Protein AF-A0A7S0XUN7-F1 (afdb_monomer_lite)

Radius of gyration: 21.41 Å; chains: 1; bounding box: 51×37×66 Å

InterPro domains:
  IPR004344 Tubulin-tyrosine ligase/Tubulin polyglutamylase [PF03133] (13-121)
  IPR004344 Tubulin-tyrosine ligase/Tubulin polyglutamylase [PS51221] (1-127)

Foldseek 3Di:
DPQPDDPDHDVVVVLVVCVVVPHHSVVLVLLVLLVVLLVCLLCVVVVVVVQCVVCVVPPVLQPDPDDFDKDWDWDADPVSHIDTDDIHRDDDLDPPDPVSCVVSVQVVVLVCQLVPDDVVVVVVVVVVVVVVVVCVVPVDDPDPDDDPSVRSVVVSVVSNVVRNRPHDDSPPHDPPCVVSNVVSVVSNVVSNVVVVVVPD

pLDDT: mean 84.63, std 13.98, range [34.91, 98.0]

Secondary structure (DSSP, 8-state):
--SS--SS--HHHHHHHHHHTT--HHHHHHHHHHHHHHHHHHHHHHHHHHHHHHTTTS-GGG--S-----EEEEEE-TT--EEEEEEESS------SHHHHHHHHHHHHHHHHHHT--HHHHHHHHHHHHHHHHHHHH-PPP---S--HHHHHHHHHHHHHHH-TT----SSPPTT-HHHHHHHHHHHHHHHHHHHHTT-

Structure (mmCIF, N/CA/C/O backbone):
data_AF-A0A7S0XUN7-F1
#
_entry.id   AF-A0A7S0XUN7-F1
#
loop_
_atom_site.group_PDB
_atom_site.id
_atom_site.type_symbol
_atom_site.label_atom_id
_atom_site.label_alt_id
_atom_site.label_comp_id
_atom_site.label_asym_id
_atom_site.label_entity_id
_atom_site.label_seq_id
_atom_site.pdbx_PDB_ins_code
_atom_site.Cartn_x
_atom_site.Cartn_y
_atom_site.Cartn_z
_atom_site.occupancy
_atom_site.B_iso_or_equiv
_atom_site.auth_seq_id
_atom_site.auth_comp_id
_atom_site.auth_asym_id
_atom_site.auth_atom_id
_atom_site.pdbx_PDB_model_num
ATOM 1 N N . GLU A 1 1 ? 26.917 7.753 -16.215 1.00 34.91 1 GLU A N 1
ATOM 2 C CA . GLU A 1 1 ? 26.732 6.409 -16.819 1.00 34.91 1 GLU A CA 1
ATOM 3 C C . GLU A 1 1 ? 26.914 5.223 -15.845 1.00 34.91 1 GLU A C 1
ATOM 5 O O . GLU A 1 1 ? 27.451 4.194 -16.225 1.00 34.91 1 GLU A O 1
ATOM 10 N N . LYS A 1 2 ? 26.411 5.273 -14.597 1.00 41.97 2 LYS A N 1
ATOM 11 C CA . LYS A 1 2 ? 26.405 4.093 -13.691 1.00 41.97 2 LYS A CA 1
ATOM 12 C C . LYS A 1 2 ? 25.061 3.828 -12.991 1.00 41.97 2 LYS A C 1
ATOM 14 O O . LYS A 1 2 ? 25.006 3.026 -12.070 1.00 41.97 2 LYS A O 1
ATOM 19 N N . GLU A 1 3 ? 23.963 4.452 -13.423 1.00 47.91 3 GLU A N 1
ATOM 20 C CA . GLU A 1 3 ? 22.643 4.257 -12.786 1.00 47.91 3 GLU A CA 1
ATOM 21 C C . GLU A 1 3 ? 21.851 3.047 -13.322 1.00 47.91 3 GLU A C 1
ATOM 23 O O . GLU A 1 3 ? 20.825 2.682 -12.750 1.00 47.91 3 GLU A O 1
ATOM 28 N N . HIS A 1 4 ? 22.325 2.386 -14.385 1.00 50.59 4 HIS A N 1
ATOM 29 C CA . HIS A 1 4 ? 21.559 1.356 -15.104 1.00 50.59 4 HIS A CA 1
ATOM 30 C C . HIS A 1 4 ? 22.101 -0.079 -14.971 1.00 50.59 4 HIS A C 1
ATOM 32 O O . HIS A 1 4 ? 21.611 -0.961 -15.666 1.00 50.59 4 HIS A O 1
ATOM 38 N N . ALA A 1 5 ? 23.083 -0.347 -14.100 1.00 53.12 5 ALA A N 1
ATOM 39 C CA . ALA A 1 5 ? 23.794 -1.638 -14.057 1.00 53.12 5 ALA A CA 1
ATOM 40 C C . ALA A 1 5 ? 23.840 -2.310 -12.665 1.00 53.12 5 ALA A C 1
ATOM 42 O O . ALA A 1 5 ? 24.759 -3.068 -12.371 1.00 53.12 5 ALA A O 1
ATOM 43 N N . GLY A 1 6 ? 22.862 -2.037 -11.795 1.00 67.69 6 GLY A N 1
ATOM 44 C CA . GLY A 1 6 ? 22.693 -2.741 -10.516 1.00 67.69 6 GLY A CA 1
ATOM 45 C C . GLY A 1 6 ? 21.582 -3.794 -10.571 1.00 67.69 6 GLY A C 1
ATOM 46 O O . GLY A 1 6 ? 20.590 -3.593 -11.276 1.00 67.69 6 GLY A O 1
ATOM 47 N N . ILE A 1 7 ? 21.728 -4.878 -9.794 1.00 80.94 7 ILE A N 1
ATOM 48 C CA . ILE A 1 7 ? 20.653 -5.858 -9.506 1.00 80.94 7 ILE A CA 1
ATOM 49 C C . ILE A 1 7 ? 19.507 -5.181 -8.731 1.00 80.94 7 ILE A C 1
ATOM 51 O O . ILE A 1 7 ? 18.349 -5.558 -8.853 1.00 80.94 7 ILE A O 1
ATOM 55 N N . LYS A 1 8 ? 19.823 -4.115 -7.986 1.00 86.50 8 LYS A N 1
ATOM 56 C CA . LYS A 1 8 ? 18.869 -3.276 -7.261 1.00 86.50 8 LYS A CA 1
ATOM 57 C C . LYS A 1 8 ? 18.796 -1.895 -7.896 1.00 86.50 8 LYS A C 1
ATOM 59 O O . LYS A 1 8 ? 19.829 -1.269 -8.136 1.00 86.50 8 LYS A O 1
ATOM 64 N N . ARG A 1 9 ? 17.581 -1.418 -8.168 1.00 88.69 9 ARG A N 1
ATOM 65 C CA . ARG A 1 9 ? 17.332 -0.126 -8.821 1.00 88.69 9 ARG A CA 1
ATOM 66 C C . ARG A 1 9 ? 16.155 0.586 -8.162 1.00 88.69 9 ARG A C 1
ATOM 68 O O . ARG A 1 9 ? 15.235 -0.081 -7.695 1.00 88.69 9 ARG A O 1
ATOM 75 N N . PRO A 1 10 ? 16.150 1.928 -8.130 1.00 88.62 10 PRO A N 1
ATOM 76 C CA . PRO A 1 10 ? 14.978 2.665 -7.690 1.00 88.62 10 PRO A CA 1
ATOM 77 C C . PRO A 1 10 ? 13.821 2.471 -8.678 1.00 88.62 10 PRO A C 1
ATOM 79 O O . PRO A 1 10 ? 14.031 2.385 -9.889 1.00 88.62 10 PRO A O 1
ATOM 82 N N . LEU A 1 11 ? 12.588 2.491 -8.170 1.00 90.00 11 LEU A N 1
ATOM 83 C CA . LEU A 1 11 ? 11.373 2.368 -8.986 1.00 90.00 11 LEU A CA 1
ATOM 84 C C . LEU A 1 11 ? 11.277 3.434 -10.084 1.00 90.00 11 LEU A C 1
ATOM 86 O O . LEU A 1 11 ? 10.765 3.162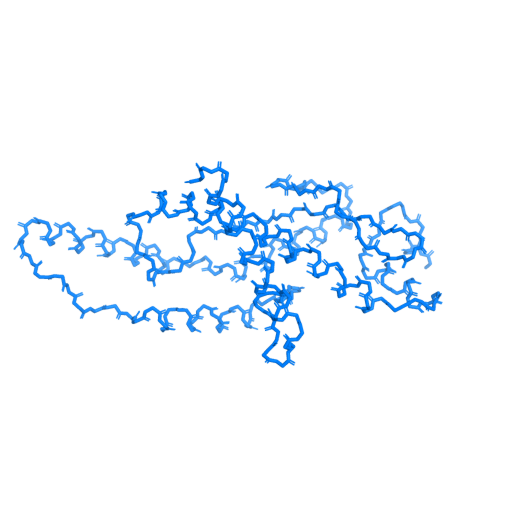 -11.164 1.00 90.00 11 LEU A O 1
ATOM 90 N N . SER A 1 12 ? 11.808 4.636 -9.845 1.00 90.31 12 SER A N 1
ATOM 91 C CA . SER A 1 12 ? 11.882 5.694 -10.859 1.00 90.31 12 SER A CA 1
ATOM 92 C C . SER A 1 12 ? 12.692 5.277 -12.092 1.00 90.31 12 SER A C 1
ATOM 94 O O . SER A 1 12 ? 12.319 5.628 -13.208 1.00 90.31 12 SER A O 1
ATOM 96 N N . SER A 1 13 ? 13.761 4.498 -11.901 1.00 91.88 13 SER A N 1
ATOM 97 C CA . SER A 1 13 ? 14.580 3.957 -12.991 1.00 91.88 13 SER A CA 1
ATOM 98 C C . SER A 1 13 ? 13.817 2.887 -13.774 1.00 91.88 13 SER A C 1
ATOM 100 O O . SER A 1 13 ? 13.828 2.907 -15.000 1.00 91.88 13 SER A O 1
ATOM 102 N N . VAL A 1 14 ? 13.077 2.012 -13.080 1.00 91.88 14 VAL A N 1
ATOM 103 C CA . VAL A 1 14 ? 12.232 0.985 -13.717 1.00 91.88 14 VAL A CA 1
ATOM 104 C C . VAL A 1 14 ? 11.105 1.617 -14.536 1.00 91.88 14 VAL A C 1
ATOM 106 O O . VAL A 1 14 ? 10.878 1.212 -15.670 1.00 91.88 14 VAL A O 1
ATOM 109 N N . ARG A 1 15 ? 10.433 2.649 -14.009 1.00 93.25 15 ARG A N 1
ATOM 110 C CA . ARG A 1 15 ? 9.374 3.363 -14.744 1.00 93.25 15 ARG A CA 1
ATOM 111 C C . ARG A 1 15 ? 9.895 4.006 -16.023 1.00 93.25 15 ARG A C 1
ATOM 113 O O . ARG A 1 15 ? 9.294 3.817 -17.071 1.00 93.25 15 ARG A O 1
ATOM 120 N N . ARG A 1 16 ? 11.034 4.703 -15.939 1.00 94.69 16 ARG A N 1
ATOM 121 C CA . ARG A 1 16 ? 11.684 5.282 -17.119 1.00 94.69 16 ARG A CA 1
ATOM 122 C C . ARG A 1 16 ? 12.031 4.200 -18.138 1.00 94.69 16 ARG A C 1
ATOM 124 O O . ARG A 1 16 ? 11.739 4.365 -19.310 1.00 94.69 16 ARG A O 1
ATOM 131 N N . TRP A 1 17 ? 12.587 3.079 -17.679 1.00 94.12 17 TRP A N 1
ATOM 132 C CA . TRP A 1 17 ? 12.916 1.961 -18.557 1.00 94.12 17 TRP A CA 1
ATOM 133 C C . TRP A 1 17 ? 11.682 1.405 -19.285 1.00 94.12 17 TRP A C 1
ATOM 135 O O . TRP A 1 17 ? 11.770 1.164 -20.483 1.00 94.12 17 TRP A O 1
ATOM 145 N N . LEU A 1 18 ? 10.537 1.258 -18.605 1.00 94.94 18 LEU A N 1
ATOM 146 C CA . LEU A 1 18 ? 9.281 0.833 -19.241 1.00 94.94 18 LEU A CA 1
ATOM 147 C C . LEU A 1 18 ? 8.850 1.805 -20.346 1.00 94.94 18 LEU A C 1
ATOM 149 O O . LEU A 1 18 ? 8.587 1.366 -21.466 1.00 94.94 18 LEU A O 1
ATOM 153 N N . ASP A 1 19 ? 8.836 3.106 -20.046 1.00 95.94 19 ASP A N 1
ATOM 154 C CA . ASP A 1 19 ? 8.431 4.137 -21.007 1.00 95.94 19 ASP A CA 1
ATOM 155 C C . ASP A 1 19 ? 9.380 4.181 -22.221 1.00 95.94 19 ASP A C 1
ATOM 157 O O . ASP A 1 19 ? 8.924 4.223 -23.364 1.00 95.94 19 ASP A O 1
ATOM 161 N N . ASP A 1 20 ? 10.694 4.075 -21.990 1.00 96.25 20 ASP A N 1
ATOM 162 C CA . ASP A 1 20 ? 11.723 4.062 -23.040 1.00 96.25 20 ASP A CA 1
ATOM 163 C C . ASP A 1 20 ? 11.618 2.832 -23.968 1.00 96.25 20 ASP A C 1
ATOM 165 O O . ASP A 1 20 ? 12.085 2.876 -25.105 1.00 96.25 20 ASP A O 1
ATOM 169 N N . HIS A 1 21 ? 10.998 1.738 -23.506 1.00 94.25 21 HIS A N 1
ATOM 170 C CA . HIS A 1 21 ? 10.805 0.497 -24.273 1.00 94.25 21 HIS A CA 1
ATOM 171 C C . HIS A 1 21 ? 9.373 0.347 -24.818 1.00 94.25 21 HIS A C 1
ATOM 173 O O . HIS A 1 21 ? 8.986 -0.734 -25.257 1.00 94.25 21 HIS A O 1
ATOM 179 N N . GLY A 1 22 ? 8.586 1.429 -24.829 1.00 94.69 22 GLY A N 1
ATOM 180 C CA . GLY A 1 22 ? 7.253 1.452 -25.441 1.00 94.69 22 GLY A CA 1
ATOM 181 C C . GLY A 1 22 ? 6.136 0.876 -24.568 1.00 94.69 22 GLY A C 1
ATOM 182 O O . GLY A 1 22 ? 5.031 0.648 -25.062 1.00 94.69 22 GLY A O 1
ATOM 183 N N . HIS A 1 23 ? 6.388 0.663 -23.277 1.00 95.19 23 HIS A N 1
ATOM 184 C CA . HIS A 1 23 ? 5.384 0.216 -22.318 1.00 95.19 23 HIS A CA 1
ATOM 185 C C . HIS A 1 23 ? 4.861 1.390 -21.488 1.00 95.19 23 HIS A C 1
ATOM 187 O O . HIS A 1 23 ? 5.620 2.248 -21.054 1.00 95.19 23 HIS A O 1
ATOM 193 N N . SER A 1 24 ? 3.555 1.422 -21.209 1.00 95.38 24 SER A N 1
ATOM 194 C CA . SER A 1 24 ? 2.964 2.470 -20.368 1.00 95.38 24 SER A CA 1
ATOM 195 C C . SER A 1 24 ? 3.289 2.224 -18.893 1.00 95.38 24 SER A C 1
ATOM 197 O O . SER A 1 24 ? 2.595 1.454 -18.223 1.00 95.38 24 SER A O 1
ATOM 199 N N . SER A 1 25 ? 4.298 2.916 -18.349 1.00 95.19 25 SER A N 1
ATOM 200 C CA . SER A 1 25 ? 4.625 2.819 -16.918 1.00 95.19 25 SER A CA 1
ATOM 201 C C . SER A 1 25 ? 3.451 3.240 -16.028 1.00 95.19 25 SER A C 1
ATOM 203 O O . SER A 1 25 ? 3.261 2.702 -14.935 1.00 95.19 25 SER A O 1
ATOM 205 N N . LYS A 1 26 ? 2.615 4.165 -16.521 1.00 95.06 26 LYS A N 1
ATOM 206 C CA . LYS A 1 26 ? 1.391 4.622 -15.852 1.00 95.06 26 LYS A CA 1
ATOM 207 C C . LYS A 1 26 ? 0.361 3.508 -15.705 1.00 95.06 26 LYS A C 1
ATOM 209 O O . LYS A 1 26 ? -0.233 3.404 -14.636 1.00 95.06 26 LYS A O 1
ATOM 214 N N . GLN A 1 27 ? 0.162 2.698 -16.747 1.00 95.62 27 GLN A N 1
ATOM 215 C CA . GLN A 1 27 ? -0.798 1.593 -16.707 1.00 95.62 27 GLN A CA 1
ATOM 216 C C . GLN A 1 27 ? -0.321 0.502 -15.750 1.00 95.62 27 GLN A C 1
ATOM 218 O O . GLN A 1 27 ? -1.052 0.138 -14.838 1.00 95.62 27 GLN A O 1
ATOM 223 N N . VAL A 1 28 ? 0.942 0.082 -15.873 1.00 96.75 28 VAL A N 1
ATOM 224 C CA . VAL A 1 28 ? 1.539 -0.913 -14.966 1.00 96.75 28 VAL A CA 1
ATOM 225 C C . VAL A 1 28 ? 1.406 -0.466 -13.510 1.00 96.75 28 VAL A C 1
ATOM 227 O O . VAL A 1 28 ? 1.030 -1.245 -12.639 1.00 96.75 28 VAL A O 1
ATOM 230 N N . TRP A 1 29 ? 1.669 0.812 -13.227 1.00 95.50 29 TRP A N 1
ATOM 231 C CA . TRP A 1 29 ? 1.540 1.331 -11.870 1.00 95.50 29 TRP A CA 1
ATOM 232 C C . TRP A 1 29 ? 0.086 1.391 -11.389 1.00 95.50 29 TRP A C 1
ATOM 234 O O . TRP A 1 29 ? -0.184 1.078 -10.234 1.00 95.50 29 TRP A O 1
ATOM 244 N N . ALA A 1 30 ? -0.853 1.749 -12.264 1.00 95.06 30 ALA A N 1
ATOM 245 C CA . ALA A 1 30 ? -2.284 1.695 -11.978 1.00 95.06 30 ALA A CA 1
ATOM 246 C C . ALA A 1 30 ? -2.760 0.269 -11.640 1.00 95.06 30 ALA A C 1
ATOM 248 O O . ALA A 1 30 ? -3.563 0.104 -10.720 1.00 95.06 30 ALA A O 1
ATOM 249 N N . ASP A 1 31 ? -2.237 -0.742 -12.331 1.00 96.44 31 ASP A N 1
ATOM 250 C CA . ASP A 1 31 ? -2.565 -2.147 -12.081 1.00 96.44 31 ASP A CA 1
ATOM 251 C C . ASP A 1 31 ? -1.970 -2.629 -10.749 1.00 96.44 31 ASP A C 1
ATOM 253 O O . ASP A 1 31 ? -2.650 -3.306 -9.976 1.00 96.44 31 ASP A O 1
ATOM 257 N N . ILE A 1 32 ? -0.736 -2.215 -10.425 1.00 97.31 32 ILE A N 1
ATOM 258 C CA . ILE A 1 32 ? -0.114 -2.476 -9.116 1.00 97.31 32 ILE A CA 1
ATOM 259 C C . ILE A 1 32 ? -0.936 -1.824 -7.998 1.00 97.31 32 ILE A C 1
ATOM 261 O O . ILE A 1 32 ? -1.232 -2.478 -7.003 1.00 97.31 32 ILE A O 1
ATOM 265 N N . GLU A 1 33 ? -1.344 -0.560 -8.152 1.00 96.25 33 GLU A N 1
ATOM 266 C CA . GLU A 1 33 ? -2.197 0.132 -7.176 1.00 96.25 33 GLU A CA 1
ATOM 267 C C . GLU A 1 33 ? -3.515 -0.621 -6.945 1.00 96.25 33 GLU A C 1
ATOM 269 O O . GLU A 1 33 ? -3.917 -0.810 -5.796 1.00 96.25 33 GLU A O 1
ATOM 274 N N . SER A 1 34 ? -4.156 -1.102 -8.017 1.00 96.44 34 SER A N 1
ATOM 275 C CA . SER A 1 34 ? -5.375 -1.916 -7.925 1.00 96.44 34 SER A CA 1
ATOM 276 C C . SER A 1 34 ? -5.138 -3.223 -7.169 1.00 96.44 34 SER A C 1
ATOM 278 O O . SER A 1 34 ? -5.925 -3.587 -6.292 1.00 96.44 34 SER A O 1
ATOM 280 N N . LEU A 1 35 ? -4.023 -3.901 -7.451 1.00 97.75 35 LEU A N 1
ATOM 281 C CA . LEU A 1 35 ? -3.614 -5.117 -6.755 1.00 97.75 35 LEU A CA 1
ATOM 282 C C . LEU A 1 35 ? -3.400 -4.874 -5.254 1.00 97.75 35 LEU A C 1
ATOM 284 O O . LEU A 1 35 ? -3.915 -5.645 -4.440 1.00 97.75 35 LEU A O 1
ATOM 288 N N . VAL A 1 36 ? -2.721 -3.788 -4.866 1.00 97.38 36 VAL A N 1
ATOM 289 C CA . VAL A 1 36 ? -2.529 -3.427 -3.448 1.00 97.38 36 VAL A CA 1
ATOM 290 C C . VAL A 1 36 ? -3.872 -3.195 -2.756 1.00 97.38 36 VAL A C 1
ATOM 292 O O . VAL A 1 36 ? -4.121 -3.755 -1.688 1.00 97.38 36 VAL A O 1
ATOM 295 N N . VAL A 1 37 ? -4.764 -2.411 -3.367 1.00 97.56 37 VAL A N 1
ATOM 296 C CA . VAL A 1 37 ? -6.071 -2.096 -2.772 1.00 97.56 37 VAL A CA 1
ATOM 297 C C . VAL A 1 37 ? -6.923 -3.353 -2.605 1.00 97.56 37 VAL A C 1
ATOM 299 O O . VAL A 1 37 ? -7.448 -3.585 -1.519 1.00 97.56 37 VAL A O 1
ATOM 302 N N . LYS A 1 38 ? -7.018 -4.204 -3.632 1.00 97.56 38 LYS A N 1
ATOM 303 C CA . LYS A 1 38 ? -7.770 -5.470 -3.565 1.00 97.56 38 LYS A CA 1
ATOM 304 C C . LYS A 1 38 ? -7.229 -6.407 -2.484 1.00 97.56 38 LYS A C 1
ATOM 306 O O . LYS A 1 38 ? -8.015 -7.030 -1.775 1.00 97.56 38 LYS A O 1
ATOM 311 N N . THR A 1 39 ? -5.908 -6.452 -2.315 1.00 97.62 39 THR A N 1
ATOM 312 C CA . THR A 1 39 ? -5.252 -7.230 -1.252 1.00 97.62 39 THR A CA 1
ATOM 313 C C . THR A 1 39 ? -5.674 -6.743 0.135 1.00 97.62 39 THR A C 1
ATOM 315 O O . THR A 1 39 ? -6.064 -7.543 0.983 1.00 97.62 39 THR A O 1
ATOM 318 N N . LEU A 1 40 ? -5.668 -5.425 0.360 1.00 97.31 40 LEU A N 1
ATOM 319 C CA . LEU A 1 40 ? -6.098 -4.843 1.635 1.00 97.31 40 LEU A CA 1
ATOM 320 C C . LEU A 1 40 ? -7.600 -5.011 1.875 1.00 97.31 40 LEU A C 1
ATOM 322 O O . LEU A 1 40 ? -8.001 -5.295 3.000 1.00 97.31 40 LEU A O 1
ATOM 326 N N . ILE A 1 41 ? -8.426 -4.879 0.833 1.00 97.31 41 ILE A N 1
ATOM 327 C CA . ILE A 1 41 ? -9.871 -5.123 0.914 1.00 97.31 41 ILE A CA 1
ATOM 328 C C . ILE A 1 41 ? -10.146 -6.560 1.357 1.00 97.31 41 ILE A C 1
ATOM 330 O O . ILE A 1 41 ? -10.968 -6.757 2.245 1.00 97.31 41 ILE A O 1
ATOM 334 N N . ALA A 1 42 ? -9.435 -7.544 0.801 1.00 96.81 42 ALA A N 1
ATOM 335 C CA . ALA A 1 42 ? -9.606 -8.947 1.169 1.00 96.81 42 ALA A CA 1
ATOM 336 C C . ALA A 1 42 ? -9.298 -9.221 2.655 1.00 96.81 42 ALA A C 1
ATOM 338 O O . ALA A 1 42 ? -9.957 -10.056 3.272 1.00 96.81 42 ALA A O 1
ATOM 339 N N . ALA A 1 43 ? -8.331 -8.504 3.238 1.00 95.56 43 ALA A N 1
ATOM 340 C CA . ALA A 1 43 ? -7.967 -8.615 4.654 1.00 95.56 43 ALA A CA 1
ATOM 341 C C . ALA A 1 43 ? -8.817 -7.726 5.587 1.00 95.56 43 ALA A C 1
ATOM 343 O O . ALA A 1 43 ? -8.797 -7.900 6.810 1.00 95.56 43 ALA A O 1
ATOM 344 N N . GLN A 1 44 ? -9.556 -6.760 5.032 1.00 95.62 44 GLN A N 1
ATOM 345 C CA . GLN A 1 44 ? -10.223 -5.699 5.784 1.00 95.62 44 GLN A CA 1
ATOM 346 C C . GLN A 1 44 ? -11.222 -6.214 6.834 1.00 95.62 44 GLN A C 1
ATOM 348 O O . GLN A 1 44 ? -11.170 -5.688 7.951 1.00 95.62 44 GLN A O 1
ATOM 353 N N . PRO A 1 45 ? -12.096 -7.210 6.565 1.00 95.69 45 PRO A N 1
ATOM 354 C CA . PRO A 1 45 ? -13.045 -7.699 7.566 1.00 95.69 45 PRO A CA 1
ATOM 355 C C . PRO A 1 45 ? -12.355 -8.261 8.813 1.00 95.69 45 PRO A C 1
ATOM 357 O O . PRO A 1 45 ? -12.680 -7.850 9.928 1.00 95.69 45 PRO A O 1
ATOM 360 N N . SER A 1 46 ? -11.335 -9.105 8.628 1.00 93.88 46 SER A N 1
ATOM 361 C CA . SER A 1 46 ? -10.565 -9.712 9.721 1.00 93.88 46 SER A CA 1
ATOM 362 C C . SER A 1 46 ? -9.824 -8.666 10.557 1.00 93.88 46 SER A C 1
ATOM 364 O O . SER A 1 46 ? -9.852 -8.707 11.793 1.00 93.88 46 SER A O 1
ATOM 366 N N . ILE A 1 47 ? -9.191 -7.689 9.894 1.00 93.00 47 ILE A N 1
ATOM 367 C CA . ILE A 1 47 ? -8.489 -6.587 10.567 1.00 93.00 47 ILE A CA 1
ATOM 368 C C . ILE A 1 47 ? -9.487 -5.732 11.350 1.00 93.00 47 ILE A C 1
ATOM 370 O O . ILE A 1 47 ? -9.248 -5.419 12.514 1.00 93.00 47 ILE A O 1
ATOM 374 N N . ALA A 1 48 ? -10.625 -5.375 10.749 1.00 91.12 48 ALA A N 1
ATOM 375 C CA . ALA A 1 48 ? -11.629 -4.537 11.396 1.00 91.12 48 ALA A CA 1
ATOM 376 C C . ALA A 1 48 ? -12.294 -5.226 12.589 1.00 91.12 48 ALA A C 1
ATOM 378 O O . ALA A 1 48 ? -12.523 -4.571 13.606 1.00 91.12 48 ALA A O 1
ATOM 379 N N . HIS A 1 49 ? -12.581 -6.526 12.489 1.00 91.31 49 HIS A N 1
ATOM 380 C CA . HIS A 1 49 ? -13.087 -7.318 13.605 1.00 91.31 49 HIS A CA 1
ATOM 381 C C . HIS A 1 49 ? -12.098 -7.288 14.779 1.00 91.31 49 HIS A C 1
ATOM 383 O O . HIS A 1 49 ? -12.446 -6.855 15.879 1.00 91.31 49 HIS A O 1
ATOM 389 N N . THR A 1 50 ? -10.839 -7.651 14.521 1.00 90.56 50 THR A N 1
ATOM 390 C CA . THR A 1 50 ? -9.781 -7.682 15.543 1.00 90.56 50 THR A CA 1
ATOM 391 C C . THR A 1 50 ? -9.550 -6.303 16.159 1.00 90.56 50 THR A C 1
ATOM 393 O O . THR A 1 50 ? -9.493 -6.168 17.381 1.00 90.56 50 THR A O 1
ATOM 396 N N . TYR A 1 51 ? -9.481 -5.259 15.330 1.00 89.38 51 TYR A N 1
ATOM 397 C CA . TYR A 1 51 ? -9.312 -3.886 15.791 1.00 89.38 51 TYR A CA 1
ATOM 398 C C . TYR A 1 51 ? -10.445 -3.485 16.740 1.00 89.38 51 TYR A C 1
ATOM 400 O O . TYR A 1 51 ? -10.170 -3.078 17.863 1.00 89.38 51 TYR A O 1
ATOM 408 N N . ARG A 1 52 ? -11.714 -3.694 16.358 1.00 86.56 52 ARG A N 1
ATOM 409 C CA . ARG A 1 52 ? -12.877 -3.364 17.204 1.00 86.56 52 ARG A CA 1
ATOM 410 C C . ARG A 1 52 ? -12.856 -4.086 18.548 1.00 86.56 52 ARG A C 1
ATOM 412 O O . ARG A 1 52 ? -13.187 -3.471 19.559 1.00 86.56 52 ARG A O 1
ATOM 419 N N . LEU A 1 53 ? -12.457 -5.359 18.580 1.00 86.38 53 LEU A N 1
ATOM 420 C CA . LEU A 1 53 ? -12.338 -6.108 19.834 1.00 86.38 53 LEU A CA 1
ATOM 421 C C . LEU A 1 53 ? -11.288 -5.481 20.761 1.00 86.38 53 LEU A C 1
ATOM 423 O O . LEU A 1 53 ? -11.566 -5.230 21.937 1.00 86.38 53 LEU A O 1
ATOM 427 N N . LEU A 1 54 ? -10.106 -5.176 20.221 1.00 84.00 54 LEU A N 1
ATOM 428 C CA . LEU A 1 54 ? -8.972 -4.657 20.987 1.00 84.00 54 LEU A CA 1
ATOM 429 C C . LEU A 1 54 ? -9.133 -3.183 21.377 1.00 84.00 54 LEU A C 1
ATOM 431 O O . LEU A 1 54 ? -8.641 -2.764 22.425 1.00 84.00 54 LEU A O 1
ATOM 435 N N . THR A 1 55 ? -9.841 -2.396 20.568 1.00 76.81 55 THR A N 1
ATOM 436 C CA . THR A 1 55 ? -10.015 -0.952 20.768 1.00 76.81 55 THR A CA 1
ATOM 437 C C . THR A 1 55 ? -11.417 -0.568 21.219 1.00 76.81 55 THR A C 1
ATOM 439 O O . THR A 1 55 ? -11.747 0.611 21.205 1.00 76.81 55 THR A O 1
ATOM 442 N N . SER A 1 56 ? -12.239 -1.520 21.661 1.00 69.12 56 SER A N 1
ATOM 443 C CA . SER A 1 56 ? -13.609 -1.275 22.149 1.00 69.12 56 SER A CA 1
ATOM 444 C C . SER A 1 56 ? -13.702 -0.251 23.292 1.00 69.12 56 SER A C 1
ATOM 446 O O . SER A 1 56 ? -14.760 0.327 23.526 1.00 69.12 56 SER A O 1
ATOM 448 N N . ARG A 1 57 ? -12.595 -0.019 24.009 1.00 63.41 57 ARG A N 1
ATOM 449 C CA . ARG A 1 57 ? -12.473 0.985 25.081 1.00 63.41 57 ARG A CA 1
ATOM 450 C C . ARG A 1 57 ? -11.916 2.329 24.616 1.00 63.41 57 ARG A C 1
ATOM 452 O O . ARG A 1 57 ? -11.926 3.279 25.391 1.00 63.41 57 ARG A O 1
ATOM 459 N N . LEU A 1 58 ? -11.383 2.402 23.401 1.00 64.88 58 LEU A N 1
ATOM 460 C CA . LEU A 1 58 ? -10.896 3.646 22.822 1.00 64.88 58 LEU A CA 1
ATOM 461 C C . LEU A 1 58 ? -12.061 4.335 22.118 1.00 64.88 58 LEU A C 1
ATOM 463 O O . LEU A 1 58 ? -12.880 3.692 21.462 1.00 64.88 58 LEU A O 1
ATOM 467 N N . SER A 1 59 ? -12.140 5.655 22.259 1.00 57.75 59 SER A N 1
ATOM 468 C CA . SER A 1 59 ? -13.110 6.444 21.511 1.00 57.75 59 SER A CA 1
ATOM 469 C C . SER A 1 59 ? -12.843 6.272 20.015 1.00 57.75 59 SER A C 1
ATOM 471 O O . SER A 1 59 ? -11.789 6.661 19.515 1.00 57.75 59 SER A O 1
ATOM 473 N N . GLU A 1 60 ? -13.816 5.742 19.268 1.00 55.72 60 GLU A N 1
ATOM 474 C CA . GLU A 1 60 ? -13.773 5.751 17.797 1.00 55.72 60 GLU A CA 1
ATOM 475 C C . GLU A 1 60 ? -13.689 7.179 17.226 1.00 55.72 60 GLU A C 1
ATOM 477 O O . GLU A 1 60 ? -13.439 7.369 16.035 1.00 55.72 60 GLU A O 1
ATOM 482 N N . GLU A 1 61 ? -13.944 8.197 18.053 1.00 54.88 61 GLU A N 1
ATOM 483 C CA . GLU A 1 61 ? -13.981 9.593 17.639 1.00 54.88 61 GLU A CA 1
ATOM 484 C C . GLU A 1 61 ? -12.591 10.240 17.511 1.00 54.88 61 GLU A C 1
ATOM 486 O O . GLU A 1 61 ? -12.512 11.360 17.007 1.00 54.88 61 GLU A O 1
ATOM 491 N N . ASP A 1 62 ? -11.514 9.539 17.894 1.00 56.62 62 ASP A N 1
ATOM 492 C CA . ASP A 1 62 ? -10.117 10.000 17.796 1.00 56.62 62 ASP A CA 1
ATOM 493 C C . ASP A 1 62 ? -9.410 9.599 16.487 1.00 56.62 62 ASP A C 1
ATOM 495 O O . ASP A 1 62 ? -8.339 10.117 16.162 1.00 56.62 62 ASP A O 1
ATOM 499 N N . GLY A 1 63 ? -10.014 8.707 15.695 1.00 63.00 63 GLY A N 1
ATOM 500 C CA . GLY A 1 63 ? -9.410 8.148 14.485 1.00 63.00 63 GLY A CA 1
ATOM 501 C C . GLY A 1 63 ? -8.793 6.758 14.678 1.00 63.00 63 GLY A C 1
ATOM 502 O O . GLY A 1 63 ? -9.095 6.055 15.639 1.00 63.00 63 GLY A O 1
ATOM 503 N N . SER A 1 64 ? -7.953 6.330 13.726 1.00 70.44 64 SER A N 1
ATOM 504 C CA . SER A 1 64 ? -7.248 5.045 13.836 1.00 70.44 64 SER A CA 1
ATOM 505 C C . SER A 1 64 ? -6.101 5.177 14.829 1.00 70.44 64 SER A C 1
ATOM 507 O O . SER A 1 64 ? -5.259 6.060 14.684 1.00 70.44 64 SER A O 1
ATOM 509 N N . SER A 1 65 ? -6.049 4.276 15.807 1.00 74.06 65 SER A N 1
ATOM 510 C CA . SER A 1 65 ? -4.933 4.156 16.754 1.00 74.06 65 SER A CA 1
ATOM 511 C C . SER A 1 65 ? -3.756 3.368 16.174 1.00 74.06 65 SER A C 1
ATOM 513 O O . SER A 1 65 ? -2.692 3.307 16.787 1.00 74.06 65 SER A O 1
ATOM 515 N N . CYS A 1 66 ? -3.942 2.767 14.997 1.00 85.00 66 CYS A N 1
ATOM 516 C CA . CYS A 1 66 ? -2.959 1.921 14.338 1.00 85.00 66 CYS A CA 1
ATOM 517 C C . CYS A 1 66 ? -2.609 2.471 12.952 1.00 85.00 66 CYS A C 1
ATOM 519 O O . CYS A 1 66 ? -3.472 2.968 12.221 1.00 85.00 66 CYS A O 1
ATOM 521 N N . PHE A 1 67 ? -1.338 2.331 12.594 1.00 90.94 67 PHE A N 1
ATOM 522 C CA . PHE A 1 67 ? -0.826 2.451 11.236 1.00 90.94 67 PHE A CA 1
ATOM 523 C C . PHE A 1 67 ? 0.188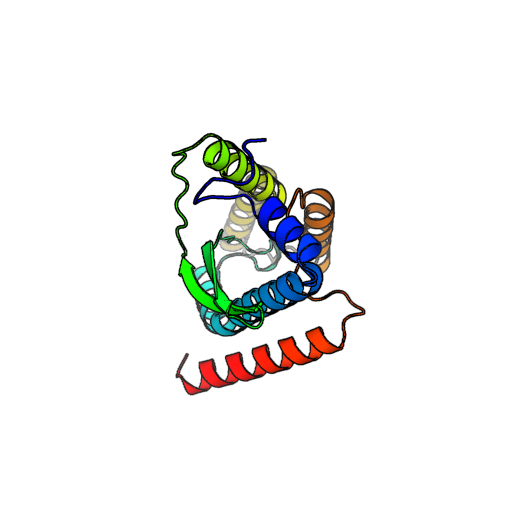 1.326 11.023 1.00 90.94 67 PHE A C 1
ATOM 525 O O . PHE A 1 67 ? 0.774 0.837 11.991 1.00 90.94 67 PHE A O 1
ATOM 532 N N . GLU A 1 68 ? 0.406 0.930 9.775 1.00 92.94 68 GLU A N 1
ATOM 533 C CA . GLU A 1 68 ? 1.334 -0.147 9.446 1.00 92.94 68 GLU A CA 1
ATOM 534 C C . GLU A 1 68 ? 2.049 0.144 8.125 1.00 92.94 68 GLU A C 1
ATOM 536 O O . GLU A 1 68 ? 1.453 0.674 7.186 1.00 92.94 68 GLU A O 1
ATOM 541 N N . LEU A 1 69 ? 3.343 -0.181 8.071 1.00 94.81 69 LEU A N 1
ATOM 542 C CA . LEU A 1 69 ? 4.145 -0.148 6.852 1.00 94.81 69 LEU A CA 1
ATOM 543 C C . LEU A 1 69 ? 4.322 -1.573 6.343 1.00 94.81 69 LEU A C 1
ATOM 545 O O . LEU A 1 69 ? 5.103 -2.339 6.901 1.00 94.81 69 LEU A O 1
ATOM 549 N N . LEU A 1 70 ? 3.614 -1.898 5.265 1.00 96.31 70 LEU A N 1
ATOM 550 C CA . LEU A 1 70 ? 3.680 -3.206 4.623 1.00 96.31 70 LEU A CA 1
ATOM 551 C C . LEU A 1 70 ? 4.707 -3.197 3.485 1.00 96.31 70 LEU A C 1
ATOM 553 O O . LEU A 1 70 ? 4.761 -2.257 2.689 1.00 96.31 70 LEU A O 1
ATOM 557 N N . GLY A 1 71 ? 5.503 -4.260 3.390 1.00 96.12 71 GLY A N 1
ATOM 558 C CA . GLY A 1 71 ? 6.297 -4.572 2.202 1.00 96.12 71 GLY A CA 1
ATOM 559 C C . GLY A 1 71 ? 5.507 -5.503 1.295 1.00 96.12 71 GLY A C 1
ATOM 560 O O . GLY A 1 71 ? 5.116 -6.576 1.737 1.00 96.12 71 GLY A O 1
ATOM 561 N N . LEU A 1 72 ? 5.238 -5.096 0.057 1.00 96.81 72 LEU A N 1
ATOM 562 C CA . LEU A 1 72 ? 4.566 -5.953 -0.919 1.00 96.81 72 LEU A CA 1
ATOM 563 C C . LEU A 1 72 ? 5.559 -6.370 -1.992 1.00 96.81 72 LEU A C 1
ATOM 565 O O . LEU A 1 72 ? 6.143 -5.514 -2.664 1.00 96.81 72 LEU A O 1
ATOM 569 N N . ASP A 1 73 ? 5.666 -7.677 -2.188 1.00 96.12 73 ASP A N 1
ATOM 570 C CA . ASP A 1 73 ? 6.508 -8.259 -3.218 1.00 96.12 73 ASP A CA 1
ATOM 571 C C . ASP A 1 73 ? 5.634 -8.559 -4.434 1.00 96.12 73 ASP A C 1
ATOM 573 O O . ASP A 1 73 ? 4.714 -9.381 -4.391 1.00 96.12 73 ASP A O 1
ATOM 577 N N . VAL A 1 74 ? 5.890 -7.826 -5.518 1.00 97.19 74 VAL A N 1
ATOM 578 C CA . VAL A 1 74 ? 5.093 -7.868 -6.746 1.00 97.19 74 VAL A CA 1
ATOM 579 C C . VAL A 1 74 ? 5.983 -8.257 -7.915 1.00 97.19 74 VAL A C 1
ATOM 581 O O . VAL A 1 74 ? 7.014 -7.628 -8.161 1.00 97.19 74 VAL A O 1
ATOM 584 N N . MET A 1 75 ? 5.553 -9.271 -8.659 1.00 97.31 75 MET A N 1
ATOM 585 C CA . MET A 1 75 ? 6.207 -9.731 -9.879 1.00 97.31 75 MET A CA 1
ATOM 586 C C . MET A 1 75 ? 5.404 -9.296 -11.103 1.00 97.31 75 MET A C 1
ATOM 588 O O . MET A 1 75 ? 4.180 -9.375 -11.096 1.00 97.31 75 MET A O 1
ATOM 592 N N . LEU A 1 76 ? 6.087 -8.848 -12.155 1.00 96.88 76 LEU A N 1
ATOM 593 C CA . LEU A 1 76 ? 5.472 -8.580 -13.456 1.00 96.88 76 LEU A CA 1
ATOM 594 C C . LEU A 1 76 ? 5.745 -9.763 -14.389 1.00 96.88 76 LEU A C 1
ATOM 596 O O . LEU A 1 76 ? 6.888 -10.217 -14.461 1.00 96.88 76 LEU A O 1
ATOM 600 N N . ASP A 1 77 ? 4.717 -10.250 -15.083 1.00 96.44 77 ASP A N 1
ATOM 601 C CA . ASP A 1 77 ? 4.874 -11.274 -16.127 1.00 96.44 77 ASP A CA 1
ATOM 602 C C . ASP A 1 77 ? 5.268 -10.670 -17.492 1.00 96.44 77 ASP A C 1
ATOM 604 O O . ASP A 1 77 ? 5.475 -9.458 -17.612 1.00 96.44 77 ASP A O 1
ATOM 608 N N . GLU A 1 78 ? 5.378 -11.497 -18.541 1.00 95.56 78 GLU A N 1
ATOM 609 C CA . GLU A 1 78 ? 5.724 -11.028 -19.892 1.00 95.56 78 GLU A CA 1
ATOM 610 C C . GLU A 1 78 ? 4.721 -10.027 -20.489 1.00 95.56 78 GLU A C 1
ATOM 612 O O . GLU A 1 78 ? 5.073 -9.262 -21.387 1.00 95.56 78 GLU A O 1
ATOM 617 N N . SER A 1 79 ? 3.485 -10.004 -19.982 1.00 94.69 79 SER A N 1
ATOM 618 C CA . SER A 1 79 ? 2.442 -9.049 -20.366 1.00 94.69 79 SER A CA 1
ATOM 619 C C . SER A 1 79 ? 2.418 -7.798 -19.480 1.00 94.69 79 SER A C 1
ATOM 621 O O . SER A 1 79 ? 1.551 -6.942 -19.647 1.00 94.69 79 SER A O 1
ATOM 623 N N . LEU A 1 80 ? 3.382 -7.673 -18.560 1.00 96.25 80 LEU A N 1
ATOM 624 C CA . LEU A 1 80 ? 3.468 -6.642 -17.523 1.00 96.25 80 LEU A CA 1
ATOM 625 C C . LEU A 1 80 ? 2.293 -6.646 -16.542 1.00 96.25 80 LEU A C 1
ATOM 627 O O . LEU A 1 80 ? 2.064 -5.654 -15.844 1.00 96.25 80 LEU A O 1
ATOM 631 N N . LYS A 1 81 ? 1.571 -7.764 -16.443 1.00 96.69 81 LYS A N 1
ATOM 632 C CA . LYS A 1 81 ? 0.524 -7.923 -15.442 1.00 96.69 81 LYS A CA 1
ATOM 633 C C . LYS A 1 81 ? 1.174 -8.156 -14.072 1.00 96.69 81 LYS A C 1
ATOM 635 O O . LYS A 1 81 ? 2.055 -9.013 -13.956 1.00 96.69 81 LYS A O 1
ATOM 640 N N . PRO A 1 82 ? 0.751 -7.425 -13.026 1.00 97.75 82 PRO A N 1
ATOM 641 C CA . PRO A 1 82 ? 1.290 -7.601 -11.690 1.00 97.75 82 PRO A CA 1
ATOM 642 C C . PRO A 1 82 ? 0.660 -8.797 -10.972 1.00 97.75 82 PRO A C 1
ATOM 644 O O . PRO A 1 82 ? -0.558 -8.979 -10.963 1.00 97.75 82 PRO A O 1
ATOM 647 N N . TRP A 1 83 ? 1.513 -9.573 -10.314 1.00 97.75 83 TRP A N 1
ATOM 648 C CA . TRP A 1 83 ? 1.168 -10.715 -9.479 1.00 97.75 83 TRP A CA 1
ATOM 649 C C . TRP A 1 83 ? 1.717 -10.495 -8.073 1.00 97.75 83 TRP A C 1
ATOM 651 O O . TRP A 1 83 ? 2.903 -10.211 -7.899 1.00 97.75 83 TRP A O 1
ATOM 661 N N . LEU A 1 84 ? 0.847 -10.617 -7.071 1.00 98.00 84 LEU A N 1
ATOM 662 C CA . LEU A 1 84 ? 1.239 -10.552 -5.669 1.00 98.00 84 LEU A CA 1
ATOM 663 C C . LEU A 1 84 ? 1.943 -11.857 -5.307 1.00 98.00 84 LEU A C 1
ATOM 665 O O . LEU A 1 84 ? 1.368 -12.927 -5.501 1.00 98.00 84 LEU A O 1
ATOM 669 N N . LEU A 1 85 ? 3.155 -11.762 -4.770 1.00 97.56 85 LEU A N 1
ATOM 670 C CA . LEU A 1 85 ? 3.868 -12.914 -4.229 1.00 97.56 85 LEU A CA 1
ATOM 671 C C . LEU A 1 85 ? 3.597 -13.053 -2.733 1.00 97.56 85 LEU A C 1
ATOM 673 O O . LEU A 1 85 ? 3.130 -14.094 -2.281 1.00 97.56 85 LEU A O 1
ATOM 677 N N . GLU A 1 86 ? 3.840 -11.983 -1.978 1.00 96.69 86 GLU A N 1
ATOM 678 C CA . GLU A 1 86 ? 3.645 -11.966 -0.531 1.00 96.69 86 GLU A CA 1
ATOM 679 C C . GLU A 1 86 ? 3.410 -10.554 0.016 1.00 96.69 86 GLU A C 1
ATOM 681 O O . GLU A 1 86 ? 3.684 -9.540 -0.636 1.00 96.69 86 GLU A O 1
ATOM 686 N N . VAL A 1 87 ? 2.885 -10.511 1.243 1.00 96.81 87 VAL A N 1
ATOM 687 C CA . VAL A 1 87 ? 2.723 -9.293 2.040 1.00 96.81 87 VAL A CA 1
ATOM 688 C C . VAL A 1 87 ? 3.511 -9.458 3.334 1.00 96.81 87 VAL A C 1
ATOM 690 O O . VAL A 1 87 ? 3.185 -10.290 4.181 1.00 96.81 87 VAL A O 1
ATOM 693 N N . ASN A 1 88 ? 4.528 -8.623 3.500 1.00 94.94 88 ASN A N 1
ATOM 694 C CA . ASN A 1 88 ? 5.416 -8.607 4.649 1.00 94.94 88 ASN A CA 1
ATOM 695 C C . ASN A 1 88 ? 4.995 -7.519 5.643 1.00 94.94 88 ASN A C 1
ATOM 697 O O . ASN A 1 88 ? 5.091 -6.327 5.353 1.00 94.94 88 ASN A O 1
ATOM 701 N N . HIS A 1 89 ? 4.590 -7.934 6.846 1.00 90.69 89 HIS A N 1
ATOM 702 C CA . HIS A 1 89 ? 4.257 -7.041 7.969 1.00 90.69 89 HIS A CA 1
ATOM 703 C C . HIS A 1 89 ? 5.502 -6.450 8.663 1.00 90.69 89 HIS A C 1
ATOM 705 O O . HIS A 1 89 ? 5.405 -5.565 9.509 1.00 90.69 89 HIS A O 1
ATOM 711 N N . SER A 1 90 ? 6.698 -6.937 8.315 1.00 89.38 90 SER A N 1
ATOM 712 C CA . SER A 1 90 ? 7.973 -6.437 8.837 1.00 89.38 90 SER A CA 1
ATOM 713 C C . SER A 1 90 ? 9.017 -6.339 7.718 1.00 89.38 90 SER A C 1
ATOM 715 O O . SER A 1 90 ? 9.942 -7.152 7.648 1.00 89.38 90 SER A O 1
ATOM 717 N N . PRO A 1 91 ? 8.871 -5.379 6.782 1.00 89.88 91 PRO A N 1
ATOM 718 C CA . PRO A 1 91 ? 9.865 -5.191 5.735 1.00 89.88 91 PRO A CA 1
ATOM 719 C C . PRO A 1 91 ? 11.222 -4.803 6.339 1.00 89.88 91 PRO A C 1
ATOM 721 O O . PRO A 1 91 ? 11.307 -4.049 7.311 1.00 89.88 91 PRO A O 1
ATOM 724 N N . SER A 1 92 ? 12.313 -5.290 5.744 1.00 88.25 92 SER A N 1
ATOM 725 C CA . SER A 1 92 ? 13.659 -5.001 6.245 1.00 88.25 92 SER A CA 1
ATOM 726 C C . SER A 1 92 ? 14.004 -3.516 6.119 1.00 88.25 92 SER A C 1
ATOM 728 O O . SER A 1 92 ? 14.060 -2.963 5.017 1.00 88.25 92 SER A O 1
ATOM 730 N N . PHE A 1 93 ? 14.372 -2.891 7.239 1.00 86.69 93 PHE A N 1
ATOM 731 C CA . PHE A 1 93 ? 14.929 -1.535 7.280 1.00 86.69 93 PHE A CA 1
ATOM 732 C C . PHE A 1 93 ? 16.465 -1.497 7.353 1.00 86.69 93 PHE A C 1
ATOM 734 O O . PHE A 1 93 ? 17.044 -0.438 7.574 1.00 86.69 93 PHE A O 1
ATOM 741 N N . LEU A 1 94 ? 17.144 -2.627 7.115 1.00 86.12 94 LEU A N 1
ATOM 742 C CA . LEU A 1 94 ? 18.610 -2.673 7.085 1.00 86.12 94 LEU A CA 1
ATOM 743 C C . LEU A 1 94 ? 19.166 -1.860 5.908 1.00 86.12 94 LEU A C 1
ATOM 745 O O . LEU A 1 94 ? 18.741 -2.024 4.764 1.00 86.12 94 LEU A O 1
ATOM 749 N N . CYS A 1 95 ? 20.116 -0.973 6.183 1.00 88.12 95 CYS A N 1
ATOM 750 C CA . CYS A 1 95 ? 20.706 -0.084 5.187 1.00 88.12 95 CYS A CA 1
ATOM 751 C C . CYS A 1 95 ? 22.051 -0.635 4.701 1.00 88.12 95 CYS A C 1
ATOM 753 O O . CYS A 1 95 ? 23.100 -0.281 5.229 1.00 88.12 95 CYS A O 1
ATOM 755 N N . GLU A 1 96 ? 22.013 -1.509 3.697 1.00 85.81 96 GLU A N 1
ATOM 756 C CA . GLU A 1 96 ? 23.211 -2.174 3.152 1.00 85.81 96 GLU A CA 1
ATOM 757 C C . GLU A 1 96 ? 23.866 -1.397 1.997 1.00 85.81 96 GLU A C 1
ATOM 759 O O . GLU A 1 96 ? 24.980 -1.700 1.577 1.00 85.81 96 GLU A O 1
ATOM 764 N N . SER A 1 97 ? 23.187 -0.373 1.474 1.00 88.12 97 SER A N 1
ATOM 765 C CA . SER A 1 97 ? 23.685 0.475 0.392 1.00 88.12 97 SER A CA 1
ATOM 766 C C . SER A 1 97 ? 23.272 1.933 0.589 1.00 88.12 97 SER A C 1
ATOM 768 O O . SER A 1 97 ? 22.286 2.227 1.262 1.00 88.12 97 SER A O 1
ATOM 770 N N . ALA A 1 98 ? 23.980 2.869 -0.052 1.00 87.38 98 ALA A N 1
ATOM 771 C CA . ALA A 1 98 ? 23.577 4.279 -0.050 1.00 87.38 98 ALA A CA 1
ATOM 772 C C . ALA A 1 98 ? 22.168 4.481 -0.646 1.00 87.38 98 ALA A C 1
ATOM 774 O O . ALA A 1 98 ? 21.415 5.341 -0.189 1.00 87.38 98 ALA A O 1
ATOM 775 N N . LEU A 1 99 ? 21.790 3.653 -1.629 1.00 87.19 99 LEU A N 1
ATOM 776 C CA . LEU A 1 99 ? 20.440 3.633 -2.189 1.00 87.19 99 LEU A CA 1
ATOM 777 C C . LEU A 1 99 ? 19.407 3.239 -1.123 1.00 87.19 99 LEU A C 1
ATOM 779 O O . LEU A 1 99 ? 18.388 3.914 -0.990 1.00 87.19 99 LEU A O 1
ATOM 783 N N . ASP A 1 100 ? 19.685 2.189 -0.347 1.00 88.12 100 ASP A N 1
ATOM 784 C CA . ASP A 1 100 ? 18.823 1.748 0.753 1.00 88.12 100 ASP A CA 1
ATOM 785 C C . ASP A 1 100 ? 18.660 2.820 1.815 1.00 88.12 100 ASP A C 1
ATOM 787 O O . ASP A 1 100 ? 17.531 3.149 2.170 1.00 88.12 100 ASP A O 1
ATOM 791 N N . THR A 1 101 ? 19.769 3.403 2.273 1.00 90.44 101 THR A N 1
ATOM 792 C CA . THR A 1 101 ? 19.745 4.471 3.274 1.00 90.44 101 THR A CA 1
ATOM 793 C C . THR A 1 101 ? 18.858 5.621 2.817 1.00 90.44 101 THR A C 1
ATOM 795 O O . THR A 1 101 ? 17.980 6.050 3.564 1.00 90.44 101 THR A O 1
ATOM 798 N N . ASN A 1 102 ? 19.028 6.082 1.577 1.00 89.94 102 ASN A N 1
ATOM 799 C CA . ASN A 1 102 ? 18.264 7.207 1.046 1.00 89.94 102 ASN A CA 1
ATOM 800 C C . ASN A 1 102 ? 16.773 6.878 0.905 1.00 89.94 102 ASN A C 1
ATOM 802 O O . ASN A 1 102 ? 15.927 7.674 1.312 1.00 89.94 102 ASN A O 1
ATOM 806 N N . LEU A 1 103 ? 16.430 5.706 0.362 1.00 89.62 103 LEU A N 1
ATOM 807 C CA . LEU A 1 103 ? 15.033 5.312 0.170 1.00 89.62 103 LEU A CA 1
ATOM 808 C C . LEU A 1 103 ? 14.320 5.074 1.504 1.00 89.62 103 LEU A C 1
ATOM 810 O O . LEU A 1 103 ? 13.234 5.614 1.716 1.00 89.62 103 LEU A O 1
ATOM 814 N N . LYS A 1 104 ? 14.938 4.309 2.410 1.00 92.12 104 LYS A N 1
ATOM 815 C CA . LYS A 1 104 ? 14.342 3.894 3.687 1.00 92.12 104 LYS A CA 1
ATOM 816 C C . LYS A 1 104 ? 14.231 5.052 4.672 1.00 92.12 104 LYS A C 1
ATOM 818 O O . LYS A 1 104 ? 13.178 5.221 5.279 1.00 92.12 104 LYS A O 1
ATOM 823 N N . THR A 1 105 ? 15.261 5.895 4.778 1.00 93.69 105 THR A N 1
ATOM 824 C CA . THR A 1 105 ? 15.213 7.092 5.640 1.00 93.69 105 THR A CA 1
ATOM 825 C C . THR A 1 105 ? 14.094 8.017 5.198 1.00 93.69 105 THR A C 1
ATOM 827 O O . THR A 1 105 ? 13.289 8.465 6.011 1.00 93.69 105 THR A O 1
ATOM 830 N N . ALA A 1 106 ? 14.005 8.266 3.893 1.00 92.94 106 ALA A N 1
ATOM 831 C CA . ALA A 1 106 ? 12.990 9.150 3.368 1.00 92.94 106 ALA A CA 1
ATOM 832 C C . ALA A 1 106 ? 11.584 8.525 3.522 1.00 92.94 106 ALA A C 1
ATOM 834 O O . ALA A 1 106 ? 10.634 9.234 3.839 1.00 92.94 106 ALA A O 1
ATOM 835 N N . LEU A 1 107 ? 11.423 7.210 3.312 1.00 94.19 107 LEU A N 1
ATOM 836 C CA . LEU A 1 107 ? 10.158 6.498 3.557 1.00 94.19 107 LEU A CA 1
ATOM 837 C C . LEU A 1 107 ? 9.689 6.674 5.009 1.00 94.19 107 LEU A C 1
ATOM 839 O O . LEU A 1 107 ? 8.543 7.052 5.245 1.00 94.19 107 LEU A O 1
ATOM 843 N N . LEU A 1 108 ? 10.575 6.441 5.981 1.00 93.56 108 LEU A N 1
ATOM 844 C CA . LEU A 1 108 ? 10.254 6.588 7.402 1.00 93.56 108 LEU A CA 1
ATOM 845 C C . LEU A 1 108 ? 9.916 8.039 7.763 1.00 93.56 108 LEU A C 1
ATOM 847 O O . LEU A 1 108 ? 8.941 8.275 8.474 1.00 93.56 108 LEU A O 1
ATOM 851 N N . HIS A 1 109 ? 10.669 9.006 7.234 1.00 94.00 109 HIS A N 1
ATOM 852 C CA . HIS A 1 109 ? 10.400 10.430 7.428 1.00 94.00 109 HIS A CA 1
ATOM 853 C C . HIS A 1 109 ? 8.992 10.823 6.953 1.00 94.00 109 HIS A C 1
ATOM 855 O O . HIS A 1 109 ? 8.223 11.421 7.711 1.00 94.00 109 HIS A O 1
ATOM 861 N N . ASP A 1 110 ? 8.637 10.458 5.718 1.00 94.75 110 ASP A N 1
ATOM 862 C CA . ASP A 1 110 ? 7.330 10.793 5.143 1.00 94.75 110 ASP A CA 1
ATOM 863 C C . ASP A 1 110 ? 6.204 10.065 5.892 1.00 94.75 110 ASP A C 1
ATOM 865 O O . ASP A 1 110 ? 5.155 10.648 6.146 1.00 94.75 110 ASP A O 1
ATOM 869 N N . THR A 1 111 ? 6.442 8.829 6.343 1.00 93.94 111 THR A N 1
ATOM 870 C CA . THR A 1 111 ? 5.462 8.064 7.134 1.00 93.94 111 THR A CA 1
ATOM 871 C C . THR A 1 111 ? 5.165 8.734 8.469 1.00 93.94 111 THR A C 1
ATOM 873 O O . THR A 1 111 ? 4.005 8.942 8.815 1.00 93.94 111 THR A O 1
ATOM 876 N N . LEU A 1 112 ? 6.201 9.094 9.231 1.00 91.06 112 LEU A N 1
ATOM 877 C CA . LEU A 1 112 ? 6.024 9.727 10.540 1.00 91.06 112 LEU A CA 1
ATOM 878 C C . LEU A 1 112 ? 5.377 11.112 10.415 1.00 91.06 112 LEU A C 1
ATOM 880 O O . LEU A 1 112 ? 4.582 11.497 11.275 1.00 91.06 112 LEU A O 1
ATOM 884 N N . SER A 1 113 ? 5.672 11.826 9.325 1.00 91.50 113 SER A N 1
ATOM 885 C CA . SER A 1 113 ? 5.016 13.093 8.988 1.00 91.50 113 SER A CA 1
ATOM 886 C C . SER A 1 113 ? 3.528 12.897 8.673 1.00 91.50 113 SER A C 1
ATOM 888 O O . SER A 1 113 ? 2.692 13.662 9.158 1.00 91.50 113 SER A O 1
ATOM 890 N N . LEU A 1 114 ? 3.185 11.849 7.918 1.00 91.12 114 LEU A N 1
ATOM 891 C CA . LEU A 1 114 ? 1.814 11.536 7.517 1.00 91.12 114 LEU A CA 1
ATOM 892 C C . LEU A 1 114 ? 0.941 11.084 8.698 1.00 91.12 114 LEU A C 1
ATOM 894 O O . LEU A 1 114 ? -0.182 11.556 8.851 1.00 91.12 114 LEU A O 1
ATOM 898 N N . VAL A 1 115 ? 1.470 10.223 9.574 1.00 87.38 115 VAL A N 1
ATOM 899 C CA . VAL A 1 115 ? 0.746 9.676 10.742 1.00 87.38 115 VAL A CA 1
ATOM 900 C C . VAL A 1 115 ? 0.403 10.754 11.783 1.00 87.38 115 VAL A C 1
ATOM 902 O O . VAL A 1 115 ? -0.518 10.572 12.578 1.00 87.38 115 VAL A O 1
ATOM 905 N N . SER A 1 116 ? 1.090 11.902 11.773 1.00 81.75 116 SER A N 1
ATOM 906 C CA . SER A 1 116 ? 0.805 13.039 12.662 1.00 81.75 116 SER A CA 1
ATOM 907 C C . SER A 1 116 ? 0.865 12.677 14.154 1.00 81.75 116 SER A C 1
ATOM 909 O O . SER A 1 116 ? -0.064 12.912 14.936 1.00 81.75 116 SER A O 1
ATOM 911 N N . ILE A 1 117 ? 1.984 12.087 14.587 1.00 73.44 117 ILE A N 1
ATOM 912 C CA . ILE A 1 117 ? 2.198 11.763 16.004 1.00 73.44 117 ILE A CA 1
ATOM 913 C C . ILE A 1 117 ? 2.389 13.070 16.787 1.00 73.44 117 ILE A C 1
ATOM 915 O O . ILE A 1 117 ? 3.466 13.661 16.799 1.00 73.44 117 ILE A O 1
ATOM 919 N N . SER A 1 118 ? 1.330 13.529 17.458 1.00 70.12 118 SER A N 1
ATOM 920 C CA . SER A 1 118 ? 1.345 14.770 18.234 1.00 70.12 118 SER A CA 1
ATOM 921 C C . SER A 1 118 ? 1.223 14.522 19.735 1.00 70.12 118 SER A C 1
ATOM 923 O O . SER A 1 118 ? 0.333 13.809 20.204 1.00 70.12 118 SER A O 1
ATOM 925 N N . SER A 1 119 ? 2.029 15.238 20.526 1.00 65.69 119 SER A N 1
ATOM 926 C CA . SER A 1 119 ? 1.877 15.338 21.988 1.00 65.69 119 SER A CA 1
ATOM 927 C C . SER A 1 119 ? 0.483 15.819 22.411 1.00 65.69 119 SER A C 1
ATOM 929 O O . SER A 1 119 ? 0.046 15.555 23.533 1.00 65.69 119 SER A O 1
ATOM 931 N N . ARG A 1 120 ? -0.247 16.492 21.511 1.00 64.38 120 ARG A N 1
ATOM 932 C CA . ARG A 1 120 ? -1.637 16.899 21.725 1.00 64.38 120 ARG A CA 1
ATOM 933 C C . ARG A 1 120 ? -2.552 15.696 21.949 1.00 64.38 120 ARG A C 1
ATOM 935 O O . ARG A 1 120 ? -3.399 15.775 22.834 1.00 64.38 120 ARG A O 1
ATOM 942 N N . HIS A 1 121 ? -2.345 14.584 21.238 1.00 66.81 121 HIS A N 1
ATOM 943 C CA . HIS A 1 121 ? -3.115 13.353 21.449 1.00 66.81 121 HIS A CA 1
ATOM 944 C C . HIS A 1 121 ? -2.906 12.826 22.872 1.00 66.81 121 HIS A C 1
ATOM 946 O O . HIS A 1 121 ? -3.872 12.579 23.585 1.00 66.81 121 HIS A O 1
ATOM 952 N N . LYS A 1 122 ? -1.655 12.792 23.356 1.00 68.25 122 LYS A N 1
ATOM 953 C CA . LYS A 1 122 ? -1.329 12.373 24.732 1.00 68.25 122 LYS A CA 1
ATOM 954 C C . LYS A 1 122 ? -2.039 13.221 25.793 1.00 68.25 122 LYS A C 1
ATOM 956 O O . LYS A 1 122 ? -2.569 12.679 26.761 1.00 68.25 122 LYS A O 1
ATOM 961 N N . SER A 1 123 ? -2.043 14.544 25.632 1.00 67.50 123 SER A N 1
ATOM 962 C CA . SER A 1 123 ? -2.730 15.448 26.564 1.00 67.50 123 SER A CA 1
ATOM 963 C C . SER A 1 123 ? -4.253 15.300 26.510 1.00 67.50 123 SER A C 1
ATOM 965 O O . SER A 1 123 ? -4.904 15.417 27.547 1.00 67.50 123 SER A O 1
ATOM 967 N N . MET A 1 124 ? -4.822 15.013 25.334 1.00 66.56 124 MET A N 1
ATOM 968 C CA . MET A 1 124 ? -6.256 14.746 25.188 1.00 66.56 124 MET A CA 1
ATOM 969 C C . MET A 1 124 ? -6.664 13.433 25.859 1.00 66.56 124 MET A C 1
ATOM 971 O O . MET A 1 124 ? -7.566 13.466 26.694 1.00 66.56 124 MET A O 1
ATOM 975 N N . PHE A 1 125 ? -5.946 12.331 25.609 1.00 68.75 125 PHE A N 1
ATOM 976 C CA . PHE A 1 125 ? -6.210 11.036 26.251 1.00 68.75 125 PHE A CA 1
ATOM 977 C C . PHE A 1 125 ? -6.168 11.125 27.779 1.00 68.75 125 PHE A C 1
ATOM 979 O O . PHE A 1 125 ? -7.078 10.654 28.455 1.00 68.75 125 PHE A O 1
ATOM 986 N N . LYS A 1 126 ? -5.162 11.808 28.346 1.00 72.44 126 LYS A N 1
ATOM 987 C CA . LYS A 1 126 ? -5.093 12.032 29.801 1.00 72.44 126 LYS A CA 1
ATOM 988 C C . LYS A 1 126 ? -6.307 12.788 30.336 1.00 72.44 126 LYS A C 1
ATOM 990 O O . LYS A 1 126 ? -6.795 12.482 31.418 1.00 72.44 126 LYS A O 1
ATOM 995 N N . ARG A 1 127 ? -6.782 13.797 29.602 1.00 71.06 127 ARG A N 1
ATOM 996 C CA . ARG A 1 127 ? -7.941 14.592 30.020 1.00 71.06 127 ARG A CA 1
ATOM 997 C C . ARG A 1 127 ? -9.234 13.782 29.949 1.00 71.06 127 ARG A C 1
ATOM 999 O O . ARG A 1 127 ? -10.091 13.962 30.807 1.00 71.06 127 ARG A O 1
ATOM 1006 N N . GLN A 1 128 ? -9.356 12.897 28.963 1.00 70.19 128 GLN A N 1
ATOM 1007 C CA . GLN A 1 128 ? -10.488 11.986 28.843 1.00 70.19 128 GLN A CA 1
ATOM 1008 C C . GLN A 1 128 ? -10.520 10.976 29.989 1.00 70.19 128 GLN A C 1
ATOM 1010 O O . GLN A 1 128 ? -11.546 10.862 30.648 1.00 70.19 128 GLN A O 1
ATOM 1015 N N . ASP A 1 129 ? -9.399 10.323 30.286 1.00 74.75 129 ASP A N 1
ATOM 1016 C CA . ASP A 1 129 ? -9.333 9.325 31.359 1.00 74.75 129 ASP A CA 1
ATOM 1017 C C . ASP A 1 129 ? -9.645 9.939 32.740 1.00 74.75 129 ASP A C 1
ATOM 1019 O O . ASP A 1 129 ? -10.363 9.358 33.560 1.00 74.75 129 ASP A O 1
ATOM 1023 N N . LEU A 1 130 ? -9.202 11.184 32.969 1.00 77.81 130 LEU A N 1
ATOM 1024 C CA . LEU A 1 130 ? -9.582 11.966 34.150 1.00 77.81 130 LEU A CA 1
ATOM 1025 C C . LEU A 1 130 ? -11.085 12.284 34.183 1.00 77.81 130 LEU A C 1
ATOM 1027 O O . LEU A 1 130 ? -11.709 12.155 35.235 1.00 77.81 130 LEU A O 1
ATOM 1031 N N . ASN A 1 131 ? -11.674 12.680 33.052 1.00 72.94 131 ASN A N 1
ATOM 1032 C CA . ASN A 1 131 ? -13.100 13.003 32.957 1.00 72.94 131 ASN A CA 1
ATOM 1033 C C . ASN A 1 131 ? -13.986 11.759 33.136 1.00 72.94 131 ASN A C 1
ATOM 1035 O O . ASN A 1 131 ? -14.989 11.807 33.841 1.00 72.94 131 ASN A O 1
ATOM 1039 N N . GLU A 1 132 ? -13.599 10.625 32.552 1.00 74.81 132 GLU A N 1
ATOM 1040 C CA . GLU A 1 132 ? -14.280 9.345 32.745 1.00 74.81 132 GLU A CA 1
ATOM 1041 C C . GLU A 1 132 ? -14.168 8.864 34.191 1.00 74.81 132 GLU A C 1
ATOM 1043 O O . GLU A 1 132 ? -15.159 8.425 34.770 1.00 74.81 132 GLU A O 1
ATOM 1048 N N . SER A 1 133 ? -12.989 8.995 34.807 1.00 76.62 133 SER A N 1
ATOM 1049 C CA . SER A 1 133 ? -12.796 8.692 36.229 1.00 76.62 133 SER A CA 1
ATOM 1050 C C . SER A 1 133 ? -13.675 9.570 37.120 1.00 76.62 133 SER A C 1
ATOM 1052 O O . SER A 1 133 ? -14.321 9.057 38.031 1.00 76.62 133 SER A O 1
ATOM 1054 N N . ALA A 1 134 ? -13.770 10.869 36.825 1.00 77.50 134 ALA A N 1
ATOM 1055 C CA . ALA A 1 134 ? -14.656 11.782 37.539 1.00 77.50 134 ALA A CA 1
ATOM 1056 C C . ALA A 1 134 ? -16.140 11.415 37.348 1.00 77.50 134 ALA A C 1
ATOM 1058 O O . ALA A 1 134 ? -16.885 11.359 38.325 1.00 77.50 134 ALA A O 1
ATOM 1059 N N . ASN A 1 135 ? -16.568 11.081 36.127 1.00 78.19 135 ASN A N 1
ATOM 1060 C CA . ASN A 1 135 ? -17.941 10.640 35.865 1.00 78.19 135 ASN A CA 1
ATOM 1061 C C . ASN A 1 135 ? -18.289 9.335 36.593 1.00 78.19 135 ASN A C 1
ATOM 1063 O O . ASN A 1 135 ? -19.392 9.223 37.127 1.00 78.19 135 ASN A O 1
ATOM 1067 N N . ARG A 1 136 ? -17.348 8.380 36.676 1.00 79.38 136 ARG A N 1
ATOM 1068 C CA . ARG A 1 136 ? -17.512 7.139 37.453 1.00 79.38 136 ARG A CA 1
ATOM 1069 C C . ARG A 1 136 ? -17.703 7.408 38.949 1.00 79.38 136 ARG A C 1
ATOM 1071 O O . ARG A 1 136 ? -18.500 6.720 39.575 1.00 79.38 136 ARG A O 1
ATOM 1078 N N . LEU A 1 137 ? -16.989 8.385 39.518 1.00 80.50 137 LEU A N 1
ATOM 1079 C CA . LEU A 1 137 ? -17.080 8.717 40.946 1.00 80.50 137 LEU A CA 1
ATOM 1080 C C . LEU A 1 137 ? -18.327 9.531 41.311 1.00 80.50 137 LEU A C 1
ATOM 1082 O O . LEU A 1 137 ? -18.908 9.306 42.369 1.00 80.50 137 LEU A O 1
ATOM 1086 N N . TYR A 1 138 ? -18.715 10.491 40.471 1.00 78.44 138 TYR A N 1
ATOM 1087 C CA . TYR A 1 138 ? -19.713 11.504 40.835 1.00 78.44 138 TYR A CA 1
ATOM 1088 C C . TYR A 1 138 ? -21.066 11.340 40.127 1.00 78.44 138 TYR A C 1
ATOM 1090 O O . TYR A 1 138 ? -21.947 12.177 40.305 1.00 78.44 138 TYR A O 1
ATOM 1098 N N . GLY A 1 139 ? -21.254 10.285 39.324 1.00 69.00 139 GLY A N 1
ATOM 1099 C CA . GLY A 1 139 ? -22.518 10.026 38.619 1.00 69.00 139 GLY A CA 1
ATOM 1100 C C . GLY A 1 139 ? -22.872 11.096 37.576 1.00 69.00 139 GLY A C 1
ATOM 1101 O O . GLY A 1 139 ? -24.043 11.275 37.240 1.00 69.00 139 GLY A O 1
ATOM 1102 N N . GLY A 1 140 ? -21.869 11.835 37.091 1.00 60.28 140 GLY A N 1
ATOM 1103 C CA . GLY A 1 140 ? -22.042 12.912 36.123 1.00 60.28 140 GLY A CA 1
ATOM 1104 C C . GLY A 1 140 ? -22.580 12.399 34.787 1.00 60.28 140 GLY A C 1
ATOM 1105 O O . GLY A 1 140 ? -22.116 11.386 34.261 1.00 60.28 140 GLY A O 1
ATOM 1106 N N . GLN A 1 141 ? -23.557 13.113 34.222 1.00 55.62 141 GLN A N 1
ATOM 1107 C CA . GLN A 1 141 ? -24.005 12.887 32.847 1.00 55.62 141 GLN A CA 1
ATOM 1108 C C . GLN A 1 141 ? -22.803 13.003 31.892 1.00 55.62 141 GLN A C 1
ATOM 1110 O O . GLN A 1 141 ? -21.963 13.890 32.080 1.00 55.62 141 GLN A O 1
ATOM 1115 N N . PRO A 1 142 ? -22.704 12.157 30.851 1.00 55.03 142 PRO A N 1
ATOM 1116 C CA . PRO A 1 142 ? -21.626 12.265 29.879 1.00 55.03 142 PRO A CA 1
ATOM 1117 C C . PRO A 1 142 ? -21.632 13.669 29.264 1.00 55.03 142 PRO A C 1
ATOM 1119 O O . PRO A 1 142 ? -22.634 14.123 28.707 1.00 55.03 142 PRO A O 1
ATOM 1122 N N . SER A 1 143 ? -20.512 14.382 29.390 1.00 50.66 143 SER A N 1
ATOM 1123 C CA . SER A 1 143 ? -20.349 15.713 28.816 1.00 50.66 143 SER A CA 1
ATOM 1124 C C . SER A 1 143 ? -20.479 15.626 27.293 1.00 50.66 143 SER A C 1
ATOM 1126 O O . SER A 1 143 ? -19.587 15.103 26.624 1.00 50.66 143 SER A O 1
ATOM 1128 N N . LYS A 1 144 ? -21.571 16.156 26.726 1.00 50.16 144 LYS A N 1
ATOM 1129 C CA . LYS A 1 144 ? -21.702 16.382 25.279 1.00 50.16 144 LYS A CA 1
ATOM 1130 C C . LYS A 1 144 ? -20.753 17.508 24.876 1.00 50.16 144 LYS A C 1
ATOM 1132 O O . LYS A 1 144 ? -21.101 18.681 24.946 1.00 50.16 144 LYS A O 1
ATOM 1137 N N . GLY A 1 145 ? -19.535 17.152 24.499 1.00 49.78 145 GLY A N 1
ATOM 1138 C CA . GLY A 1 145 ? -18.507 18.133 24.176 1.00 49.78 145 GLY A CA 1
ATOM 1139 C C . GLY A 1 145 ? -17.348 17.534 23.405 1.00 49.78 145 GLY A C 1
ATOM 1140 O O . GLY A 1 145 ? -16.199 17.825 23.723 1.00 49.78 145 GLY A O 1
ATOM 1141 N N . TRP A 1 146 ? -17.640 16.691 22.417 1.00 51.44 146 TRP A N 1
ATOM 1142 C CA . TRP A 1 146 ? -16.639 16.255 21.454 1.00 51.44 146 TRP A CA 1
ATOM 1143 C C . TRP A 1 146 ? -16.861 16.928 20.101 1.00 51.44 146 TRP A C 1
ATOM 1145 O O . TRP A 1 146 ? -17.984 17.255 19.706 1.00 51.44 146 TRP A O 1
ATOM 1155 N N . ALA A 1 147 ? -15.766 17.170 19.387 1.00 57.16 147 ALA A N 1
ATOM 1156 C CA . ALA A 1 147 ? -15.823 17.533 17.985 1.00 57.16 147 ALA A CA 1
ATOM 1157 C C . ALA A 1 147 ? -16.434 16.350 17.224 1.00 57.16 147 ALA A C 1
ATOM 1159 O O . ALA A 1 147 ? -15.750 15.354 17.083 1.00 57.16 147 ALA A O 1
ATOM 1160 N N . SER A 1 148 ? -17.684 16.455 16.748 1.00 60.62 148 SER A N 1
ATOM 1161 C CA . SER A 1 148 ? -18.365 15.415 15.942 1.00 60.62 148 SER A CA 1
ATOM 1162 C C . SER A 1 148 ? -17.376 14.605 15.093 1.00 60.62 148 SER A C 1
ATOM 1164 O O . SER A 1 148 ? -16.520 15.230 14.465 1.00 60.62 148 SER A O 1
ATOM 1166 N N . LYS A 1 149 ? -17.487 13.264 15.044 1.00 62.94 149 LYS A N 1
ATOM 1167 C CA . LYS A 1 149 ? -16.598 12.366 14.265 1.00 62.94 149 LYS A CA 1
ATOM 1168 C C . LYS A 1 149 ? -16.152 12.959 12.917 1.00 62.94 149 LYS A C 1
ATOM 1170 O O . LYS A 1 149 ? -14.978 12.880 12.560 1.00 62.94 149 LYS A O 1
ATOM 1175 N N . GLY A 1 150 ? -17.061 13.632 12.203 1.00 66.81 150 GLY A N 1
ATOM 1176 C CA . GLY A 1 150 ? -16.767 14.310 10.936 1.00 66.81 150 GLY A CA 1
ATOM 1177 C C . GLY A 1 150 ? -15.713 15.426 11.025 1.00 66.81 150 GLY A C 1
ATOM 1178 O O . GLY A 1 150 ? -14.883 15.556 10.131 1.00 66.81 150 GLY A O 1
ATOM 1179 N N . LYS A 1 151 ? -15.675 16.203 12.112 1.00 73.38 151 LYS A N 1
ATOM 1180 C CA . LYS A 1 151 ? -14.673 17.254 12.344 1.0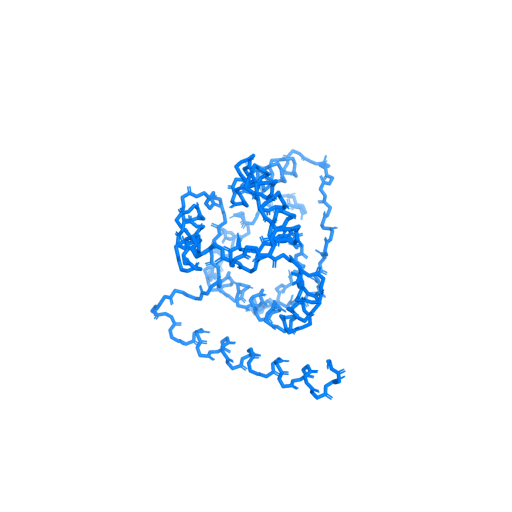0 73.38 151 LYS A CA 1
ATOM 1181 C C . LYS A 1 151 ? -13.281 16.669 12.590 1.00 73.38 151 LYS A C 1
ATOM 1183 O O . LYS A 1 151 ? -12.328 17.174 12.002 1.00 73.38 151 LYS A O 1
ATOM 1188 N N . VAL A 1 152 ? -13.150 15.613 13.398 1.00 73.81 152 VAL A N 1
ATOM 1189 C CA . VAL A 1 152 ? -11.847 14.955 13.626 1.00 73.81 152 VAL A CA 1
ATOM 1190 C C . VAL A 1 152 ? -11.332 14.325 12.335 1.00 73.81 152 VAL A C 1
ATOM 1192 O O . VAL A 1 152 ? -10.193 14.582 11.946 1.00 73.81 152 VAL A O 1
ATOM 1195 N N . LEU A 1 153 ? -12.192 13.601 11.614 1.00 76.56 153 LEU A N 1
ATOM 1196 C CA . LEU A 1 153 ? -11.849 13.038 10.310 1.00 76.56 153 LEU A CA 1
ATOM 1197 C C . LEU A 1 153 ? -11.421 14.127 9.314 1.00 76.56 153 LEU A C 1
ATOM 1199 O O . LEU A 1 153 ? -10.384 13.992 8.677 1.00 76.56 153 LEU A O 1
ATOM 1203 N N . SER A 1 154 ? -12.152 15.245 9.234 1.00 79.69 154 SER A N 1
ATOM 1204 C CA . SER A 1 154 ? -11.811 16.343 8.317 1.00 79.69 154 SER A CA 1
ATOM 1205 C C . SER A 1 154 ? -10.453 16.988 8.615 1.00 79.69 154 SER A C 1
ATOM 1207 O O . SER A 1 154 ? -9.745 17.383 7.693 1.00 79.69 154 SER A O 1
ATOM 1209 N N . LEU A 1 155 ? -10.066 17.090 9.892 1.00 81.50 155 LEU A N 1
ATOM 1210 C CA . LEU A 1 155 ? -8.756 17.616 10.278 1.00 81.50 155 LEU A CA 1
ATOM 1211 C C . LEU A 1 155 ? -7.635 16.648 9.899 1.00 81.50 155 LEU A C 1
ATOM 1213 O O . LEU A 1 155 ? -6.589 17.096 9.438 1.00 81.50 155 LEU A O 1
ATOM 1217 N N . ARG A 1 156 ? -7.867 15.340 10.058 1.00 80.12 156 ARG A N 1
ATOM 1218 C CA . ARG A 1 156 ? -6.918 14.302 9.642 1.00 80.12 156 ARG A CA 1
ATOM 1219 C C . ARG A 1 156 ? -6.729 14.289 8.130 1.00 80.12 156 ARG A C 1
ATOM 1221 O O . ARG A 1 156 ? -5.594 14.356 7.688 1.00 80.12 156 ARG A O 1
ATOM 1228 N N . LEU A 1 157 ? -7.814 14.319 7.358 1.00 83.50 157 LEU A N 1
ATOM 1229 C CA . LEU A 1 157 ? -7.741 14.364 5.894 1.00 83.50 157 LEU A CA 1
ATOM 1230 C C . LEU A 1 157 ? -6.957 15.589 5.397 1.00 83.50 157 LEU A C 1
ATOM 1232 O O . LEU A 1 157 ? -6.070 15.450 4.566 1.00 83.50 157 LEU A O 1
ATOM 1236 N N . ARG A 1 158 ? -7.191 16.777 5.973 1.00 86.75 158 ARG A N 1
ATOM 1237 C CA . ARG A 1 158 ? -6.403 17.983 5.643 1.00 86.75 158 ARG A CA 1
ATOM 1238 C C . ARG A 1 158 ? -4.925 17.852 6.012 1.00 86.75 158 ARG A C 1
ATOM 1240 O O . ARG A 1 158 ? -4.060 18.380 5.312 1.00 86.75 158 ARG A O 1
ATOM 1247 N N . HIS A 1 159 ? -4.625 17.205 7.140 1.00 87.44 159 HIS A N 1
ATOM 1248 C CA . HIS A 1 159 ? -3.242 16.917 7.523 1.00 87.44 159 HIS A CA 1
ATOM 1249 C C . HIS A 1 159 ? -2.596 15.985 6.501 1.00 87.44 159 HIS A C 1
ATOM 1251 O O . HIS A 1 159 ? -1.516 16.293 6.007 1.00 87.44 159 HIS A O 1
ATOM 1257 N N . GLU A 1 160 ? -3.279 14.899 6.140 1.00 89.12 160 GLU A N 1
ATOM 1258 C CA . GLU A 1 160 ? -2.807 13.931 5.152 1.00 89.12 160 GLU A CA 1
ATOM 1259 C C . GLU A 1 160 ? -2.534 14.613 3.806 1.00 89.12 160 GLU A C 1
ATOM 1261 O O . GLU A 1 160 ? -1.412 14.522 3.317 1.00 89.12 160 GLU A O 1
ATOM 1266 N N . GLU A 1 161 ? -3.474 15.407 3.281 1.00 88.00 161 GLU A N 1
ATOM 1267 C CA . GLU A 1 161 ? -3.324 16.179 2.032 1.00 88.00 161 GLU A CA 1
ATOM 1268 C C . GLU A 1 161 ? -2.078 17.081 2.011 1.00 88.00 161 GLU A C 1
ATOM 1270 O O . GLU A 1 161 ? -1.457 17.265 0.965 1.00 88.00 161 GLU A O 1
ATOM 1275 N N . THR A 1 162 ? -1.689 17.637 3.161 1.00 90.75 162 THR A N 1
ATOM 1276 C CA . THR A 1 162 ? -0.549 18.565 3.272 1.00 90.75 162 THR A CA 1
ATOM 1277 C C . THR A 1 162 ? 0.773 17.880 3.629 1.00 90.75 162 THR A C 1
ATOM 1279 O O . THR A 1 162 ? 1.828 18.490 3.466 1.00 90.75 162 THR A O 1
ATOM 1282 N N . HIS A 1 163 ? 0.740 16.619 4.076 1.00 91.69 163 HIS A N 1
ATOM 1283 C CA . HIS A 1 163 ? 1.904 15.877 4.584 1.00 91.69 163 HIS A CA 1
ATOM 1284 C C . HIS A 1 163 ? 2.131 14.536 3.867 1.00 91.69 163 HIS A C 1
ATOM 1286 O O . HIS A 1 163 ? 2.844 13.677 4.381 1.00 91.69 163 HIS A O 1
ATOM 1292 N N . MET A 1 164 ? 1.568 14.352 2.666 1.00 89.44 164 MET A N 1
ATOM 1293 C CA . MET A 1 164 ? 1.753 13.127 1.875 1.00 89.44 164 MET A CA 1
ATOM 1294 C C . MET A 1 164 ? 3.220 12.854 1.521 1.00 89.44 164 MET A C 1
ATOM 1296 O O . MET A 1 164 ? 3.612 11.699 1.371 1.00 89.44 164 MET A O 1
ATOM 1300 N N . GLY A 1 165 ? 4.050 13.892 1.375 1.00 91.75 165 GLY A N 1
ATOM 1301 C CA . GLY A 1 165 ? 5.426 13.725 0.907 1.00 91.75 165 GLY A CA 1
ATOM 1302 C C . GLY A 1 165 ? 5.444 13.003 -0.444 1.00 91.75 165 GLY A C 1
ATOM 1303 O O . GLY A 1 165 ? 4.897 13.504 -1.424 1.00 91.75 165 GLY A O 1
ATOM 1304 N N . ARG A 1 166 ? 6.056 11.813 -0.496 1.00 92.88 166 ARG A N 1
ATOM 1305 C CA . ARG A 1 166 ? 6.068 10.948 -1.694 1.00 92.88 166 ARG A CA 1
ATOM 1306 C C . ARG A 1 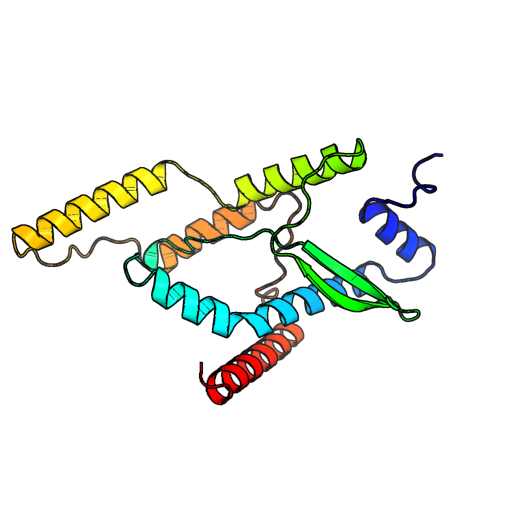166 ? 4.976 9.873 -1.718 1.00 92.88 166 ARG A C 1
ATOM 1308 O O . ARG A 1 166 ? 4.942 9.084 -2.663 1.00 92.88 166 ARG A O 1
ATOM 1315 N N . TYR A 1 167 ? 4.098 9.821 -0.718 1.00 94.75 167 TYR A N 1
ATOM 1316 C CA . TYR A 1 167 ? 2.931 8.943 -0.747 1.00 94.75 167 TYR A CA 1
ATOM 1317 C C . TYR A 1 167 ? 1.897 9.416 -1.766 1.00 94.75 167 TYR A C 1
ATOM 1319 O O . TYR A 1 167 ? 1.756 10.603 -2.052 1.00 94.75 167 TYR A O 1
ATOM 1327 N N . LYS A 1 168 ? 1.129 8.456 -2.278 1.00 92.56 168 LYS A N 1
ATOM 1328 C CA . LYS A 1 168 ? -0.065 8.684 -3.087 1.00 92.56 168 LYS A CA 1
ATOM 1329 C C . LYS A 1 168 ? -1.234 7.964 -2.423 1.00 92.56 168 LYS A C 1
ATOM 1331 O O . LYS A 1 168 ? -1.106 6.793 -2.072 1.00 92.56 168 LYS A O 1
ATOM 1336 N N . LEU A 1 169 ? -2.364 8.651 -2.278 1.00 92.75 169 LEU A N 1
ATOM 1337 C CA . LEU A 1 169 ? -3.602 8.030 -1.823 1.00 92.75 169 LEU A CA 1
ATOM 1338 C C . LEU A 1 169 ? -4.159 7.170 -2.963 1.00 92.75 169 LEU A C 1
ATOM 1340 O O . LEU A 1 169 ? -4.420 7.678 -4.053 1.00 92.75 169 LEU A O 1
ATOM 1344 N N . VAL A 1 170 ? -4.293 5.868 -2.720 1.00 93.88 170 VAL A N 1
ATOM 1345 C CA . VAL A 1 170 ? -4.815 4.895 -3.701 1.00 93.88 170 VAL A CA 1
ATOM 1346 C C . VAL A 1 170 ? -6.215 4.390 -3.346 1.00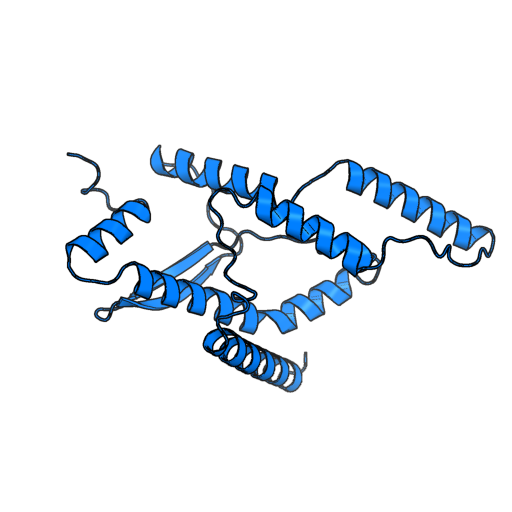 93.88 170 VAL A C 1
ATOM 1348 O O . VAL A 1 170 ? -6.921 3.879 -4.212 1.00 93.88 170 VAL A O 1
ATOM 1351 N N . TYR A 1 171 ? -6.620 4.556 -2.085 1.00 93.44 171 TYR A N 1
ATOM 1352 C CA . TYR A 1 171 ? -7.958 4.269 -1.584 1.00 93.44 171 TYR A CA 1
ATOM 1353 C C . TYR A 1 171 ? -8.340 5.298 -0.502 1.00 93.44 171 TYR A C 1
ATOM 1355 O O . TYR A 1 171 ? -7.510 5.558 0.371 1.00 93.44 171 TYR A O 1
ATOM 1363 N N . PRO A 1 172 ? -9.569 5.847 -0.505 1.00 91.56 172 PRO A N 1
ATOM 1364 C CA . PRO A 1 172 ? -10.611 5.635 -1.514 1.00 91.56 172 PRO A CA 1
ATOM 1365 C C . PRO A 1 172 ? -10.194 6.171 -2.901 1.00 91.56 172 PRO A C 1
ATOM 1367 O O . PRO A 1 172 ? -9.309 7.029 -2.972 1.00 91.56 172 PRO A O 1
ATOM 1370 N N . PRO A 1 173 ? -10.769 5.652 -4.006 1.00 89.94 173 PRO A N 1
ATOM 1371 C CA . PRO A 1 173 ? -10.520 6.188 -5.343 1.00 89.94 173 PRO A CA 1
ATOM 1372 C C . PRO A 1 173 ? -10.853 7.679 -5.429 1.00 89.94 173 PRO A C 1
ATOM 1374 O O . PRO A 1 173 ? -11.608 8.220 -4.616 1.00 89.94 173 PRO A O 1
ATOM 1377 N N . HIS A 1 174 ? -10.317 8.351 -6.450 1.00 85.94 174 HIS A N 1
ATOM 1378 C CA . HIS A 1 174 ? -10.735 9.718 -6.744 1.00 85.94 174 HIS A CA 1
ATOM 1379 C C . HIS A 1 174 ? -12.243 9.748 -7.028 1.00 85.94 174 HIS A C 1
ATOM 1381 O O . HIS A 1 174 ? -12.766 8.833 -7.657 1.00 85.94 174 HIS A O 1
ATOM 1387 N N . GLN A 1 175 ? -12.932 10.821 -6.628 1.00 80.38 175 GLN A N 1
ATOM 1388 C CA . GLN A 1 175 ? -14.399 10.918 -6.709 1.00 80.38 175 GLN A CA 1
ATOM 1389 C C . GLN A 1 175 ? -14.969 10.724 -8.120 1.00 80.38 175 GLN A C 1
ATOM 1391 O O . GLN A 1 175 ? -16.152 10.467 -8.261 1.00 80.38 175 GLN A O 1
ATOM 1396 N N . THR A 1 176 ? -14.148 10.871 -9.158 1.00 85.62 176 THR A N 1
ATOM 1397 C CA . THR A 1 176 ? -14.546 10.730 -10.565 1.00 85.62 176 THR A CA 1
ATOM 1398 C C . THR A 1 176 ? -14.228 9.358 -11.164 1.00 85.62 176 THR A C 1
ATOM 1400 O O . THR A 1 176 ? -14.499 9.145 -12.341 1.00 85.62 176 THR A O 1
ATOM 1403 N N . ASP A 1 177 ? -13.589 8.463 -10.409 1.00 89.19 177 ASP A N 1
ATOM 1404 C CA . ASP A 1 177 ? -13.193 7.125 -10.858 1.00 89.19 177 ASP A CA 1
ATOM 1405 C C . ASP A 1 177 ? -14.246 6.099 -10.416 1.00 89.19 177 ASP A C 1
ATOM 1407 O O . ASP A 1 177 ? -14.082 5.341 -9.451 1.00 89.19 177 ASP A O 1
ATOM 1411 N N . TRP A 1 178 ? -15.397 6.162 -11.087 1.00 88.69 178 TRP A N 1
ATOM 1412 C CA . TRP A 1 178 ? -16.578 5.362 -10.758 1.00 88.69 178 TRP A CA 1
ATOM 1413 C C . TRP A 1 178 ? -16.328 3.870 -10.979 1.00 88.69 178 TRP A C 1
ATOM 1415 O O . TRP A 1 178 ? -16.772 3.058 -10.173 1.00 88.69 178 TRP A O 1
ATOM 1425 N N . ASP A 1 179 ? -15.569 3.522 -12.021 1.00 90.06 179 ASP A N 1
ATOM 1426 C CA . ASP A 1 179 ? -15.267 2.133 -12.373 1.00 90.06 179 ASP A CA 1
ATOM 1427 C C . ASP A 1 179 ? -14.461 1.445 -11.265 1.00 90.06 179 ASP A C 1
ATOM 1429 O O . ASP A 1 179 ? -14.803 0.340 -10.838 1.00 90.06 179 ASP A O 1
ATOM 1433 N N . ARG A 1 180 ? -13.427 2.116 -10.730 1.00 91.75 180 ARG A N 1
ATOM 1434 C CA . ARG A 1 180 ? -12.673 1.587 -9.582 1.00 91.75 180 ARG A CA 1
ATOM 1435 C C . ARG A 1 180 ? -13.493 1.568 -8.306 1.00 91.75 180 ARG A C 1
ATOM 1437 O O . ARG A 1 180 ? -13.338 0.647 -7.510 1.00 91.75 180 ARG A O 1
ATOM 1444 N N . THR A 1 181 ? -14.336 2.576 -8.097 1.00 92.19 181 THR A N 1
ATOM 1445 C CA . THR A 1 181 ? -15.232 2.620 -6.934 1.00 92.19 181 THR A CA 1
ATOM 1446 C C . THR A 1 181 ? -16.147 1.398 -6.914 1.00 92.19 181 THR A C 1
ATOM 1448 O O . THR A 1 181 ? -16.120 0.639 -5.947 1.00 92.19 181 THR A O 1
ATOM 1451 N N . ASP A 1 182 ? -16.864 1.148 -8.010 1.00 93.81 182 ASP A N 1
ATOM 1452 C CA . ASP A 1 182 ? -17.759 -0.003 -8.161 1.00 93.81 182 ASP A CA 1
ATOM 1453 C C . ASP A 1 182 ? -17.000 -1.335 -8.036 1.00 93.81 182 ASP A C 1
ATOM 1455 O O . ASP A 1 182 ? -17.419 -2.249 -7.321 1.00 93.81 182 ASP A O 1
ATOM 1459 N N . GLU A 1 183 ? -15.824 -1.448 -8.662 1.00 94.81 183 GLU A N 1
ATOM 1460 C CA . GLU A 1 183 ? -14.986 -2.640 -8.531 1.00 94.81 183 GLU A CA 1
ATOM 1461 C C . GLU A 1 183 ? -14.574 -2.914 -7.076 1.00 94.81 183 GLU A C 1
ATOM 1463 O O . GLU A 1 183 ? -14.713 -4.041 -6.592 1.00 94.81 183 GLU A O 1
ATOM 1468 N N . TYR A 1 184 ? -14.081 -1.905 -6.360 1.00 96.50 184 TYR A N 1
ATOM 1469 C CA . TYR A 1 184 ? -13.637 -2.058 -4.976 1.00 96.50 184 TYR A CA 1
ATOM 1470 C C . TYR A 1 184 ? -14.800 -2.325 -4.018 1.00 96.50 184 TYR A C 1
ATOM 1472 O O . TYR A 1 184 ? -14.647 -3.124 -3.094 1.00 96.50 184 TYR A O 1
ATOM 1480 N N . GLU A 1 185 ? -15.973 -1.738 -4.252 1.00 95.25 185 GLU A N 1
ATOM 1481 C CA . GLU A 1 185 ? -17.182 -2.023 -3.475 1.00 95.25 185 GLU A CA 1
ATOM 1482 C C . GLU A 1 185 ? -17.666 -3.465 -3.661 1.00 95.25 185 GLU A C 1
ATOM 1484 O O . GLU A 1 185 ? -18.028 -4.128 -2.677 1.00 95.25 185 GLU A O 1
ATOM 1489 N N . ARG A 1 186 ? -17.607 -3.994 -4.892 1.00 96.38 186 ARG A N 1
ATOM 1490 C CA . ARG A 1 186 ? -17.868 -5.417 -5.161 1.00 96.38 186 ARG A CA 1
ATOM 1491 C C . ARG A 1 186 ? -16.884 -6.314 -4.420 1.00 96.38 186 ARG A C 1
ATOM 1493 O O . ARG A 1 186 ? -17.315 -7.229 -3.719 1.00 96.38 186 ARG A O 1
ATOM 1500 N N . CYS A 1 187 ? -15.584 -6.027 -4.511 1.00 96.06 187 CYS A N 1
ATOM 1501 C CA . CYS A 1 187 ? -14.549 -6.767 -3.783 1.00 96.06 187 CYS A CA 1
ATOM 1502 C C . CYS A 1 187 ? -14.779 -6.728 -2.265 1.00 96.06 187 CYS A C 1
ATOM 1504 O O . CYS A 1 187 ? -14.676 -7.754 -1.598 1.00 96.06 187 CYS A O 1
ATOM 1506 N N . ALA A 1 188 ? -15.135 -5.564 -1.716 1.00 96.06 188 ALA A N 1
ATOM 1507 C CA . ALA A 1 188 ? -15.381 -5.406 -0.287 1.00 96.06 188 ALA A CA 1
ATOM 1508 C C . ALA A 1 188 ? -16.626 -6.173 0.168 1.00 96.06 188 ALA A C 1
ATOM 1510 O O . ALA A 1 188 ? -16.637 -6.738 1.259 1.00 96.06 188 ALA A O 1
ATOM 1511 N N . SER A 1 189 ? -17.666 -6.217 -0.664 1.00 96.12 189 SER A N 1
ATOM 1512 C CA . SER A 1 189 ? -18.872 -7.003 -0.392 1.00 96.12 189 SER A CA 1
ATOM 1513 C C . SER A 1 189 ? -18.573 -8.498 -0.403 1.00 96.12 189 SER A C 1
ATOM 1515 O O . SER A 1 189 ? -18.898 -9.178 0.565 1.00 96.12 189 SER A O 1
ATOM 1517 N N . ALA A 1 190 ? -17.865 -8.983 -1.426 1.00 96.06 190 ALA A N 1
ATOM 1518 C CA . ALA A 1 190 ? -17.446 -10.380 -1.510 1.00 96.06 190 ALA A CA 1
ATOM 1519 C C . ALA A 1 190 ? -16.546 -10.790 -0.331 1.00 96.06 190 ALA A C 1
ATOM 1521 O O . ALA A 1 190 ? -16.737 -11.854 0.251 1.00 96.06 190 ALA A O 1
ATOM 1522 N N . SER A 1 191 ? -15.601 -9.930 0.061 1.00 96.00 191 SER A N 1
ATOM 1523 C CA . SER A 1 191 ? -14.719 -10.178 1.206 1.00 96.00 191 SER A CA 1
ATOM 1524 C C . SER A 1 191 ? -15.490 -10.271 2.528 1.00 96.00 191 SER A C 1
ATOM 1526 O O . SER A 1 191 ? -15.218 -11.170 3.322 1.00 96.00 191 SER A O 1
ATOM 1528 N N . ARG A 1 192 ? -16.488 -9.401 2.756 1.00 95.19 192 ARG A N 1
ATOM 1529 C CA . ARG A 1 192 ? -17.362 -9.486 3.941 1.00 95.19 192 ARG A CA 1
ATOM 1530 C C . ARG A 1 192 ? -18.147 -10.793 3.980 1.00 95.19 192 ARG A C 1
ATOM 1532 O O . ARG A 1 192 ? -18.126 -11.460 5.006 1.00 95.19 192 ARG A O 1
ATOM 1539 N N . THR A 1 193 ? -18.773 -11.176 2.868 1.00 95.50 193 THR A N 1
ATOM 1540 C CA . THR A 1 193 ? -19.516 -12.441 2.777 1.00 95.50 193 THR A CA 1
ATOM 1541 C C . THR A 1 193 ? -18.611 -13.638 3.063 1.00 95.50 193 THR A C 1
ATOM 1543 O O . THR A 1 193 ? -18.953 -14.469 3.895 1.00 95.50 193 THR A O 1
ATOM 1546 N N . ALA A 1 194 ? -17.417 -13.688 2.463 1.00 93.88 194 ALA A N 1
ATOM 1547 C CA . ALA A 1 194 ? -16.464 -14.771 2.707 1.00 93.88 194 ALA A CA 1
ATOM 1548 C C . ALA A 1 194 ? -16.005 -14.848 4.177 1.00 93.88 194 ALA A C 1
ATOM 1550 O O . ALA A 1 194 ? -15.797 -15.939 4.703 1.00 93.88 194 ALA A O 1
ATOM 1551 N N . PHE A 1 195 ? -15.854 -13.703 4.851 1.00 93.94 195 PHE A N 1
ATOM 1552 C CA . PHE A 1 195 ? -15.512 -13.651 6.274 1.00 93.94 195 PHE A CA 1
ATOM 1553 C C . PHE A 1 195 ? -16.649 -14.176 7.168 1.00 93.94 195 PHE A C 1
ATOM 1555 O O . PHE A 1 195 ? -16.398 -14.957 8.083 1.00 93.94 195 PHE A O 1
ATOM 1562 N N . GLU A 1 196 ? -17.895 -13.789 6.882 1.00 92.12 196 GLU A N 1
ATOM 1563 C CA . GLU A 1 196 ? -19.084 -14.246 7.617 1.00 92.12 196 GLU A CA 1
ATOM 1564 C C . GLU A 1 196 ? -19.329 -15.753 7.427 1.00 92.12 196 GLU A C 1
ATOM 1566 O O . GLU A 1 196 ? -19.567 -16.473 8.396 1.00 92.12 196 GLU A O 1
ATOM 1571 N N . GLU A 1 197 ? -19.205 -16.256 6.195 1.00 91.25 197 GLU A N 1
ATOM 1572 C CA . GLU A 1 197 ? -19.332 -17.687 5.880 1.00 91.25 197 GLU A CA 1
ATOM 1573 C C . GLU A 1 197 ? -18.196 -18.527 6.484 1.00 91.25 197 GLU A C 1
ATOM 1575 O O . GLU A 1 197 ? -18.401 -19.685 6.850 1.00 91.25 197 GLU A O 1
ATOM 1580 N N . GLY A 1 198 ? -17.005 -17.939 6.629 1.00 80.12 198 GLY A N 1
ATOM 1581 C CA . GLY A 1 198 ? -15.843 -18.553 7.272 1.00 80.12 198 GLY A CA 1
ATOM 1582 C C . GLY A 1 198 ? -15.923 -18.645 8.801 1.00 80.12 198 GLY A C 1
ATOM 1583 O O . GLY A 1 198 ? -15.007 -19.200 9.408 1.00 80.12 198 GLY A O 1
ATOM 1584 N N . GLY A 1 199 ? -16.992 -18.132 9.424 1.00 68.62 199 GLY A N 1
ATOM 1585 C CA . GLY A 1 199 ? -17.209 -18.189 10.874 1.00 68.62 199 GLY A CA 1
ATOM 1586 C C . GLY A 1 199 ? -16.433 -17.143 11.678 1.00 68.62 199 GLY A C 1
ATOM 1587 O O . GLY A 1 199 ? -16.026 -17.436 12.804 1.00 68.62 199 GLY A O 1
ATOM 1588 N N . GLY A 1 200 ? -16.185 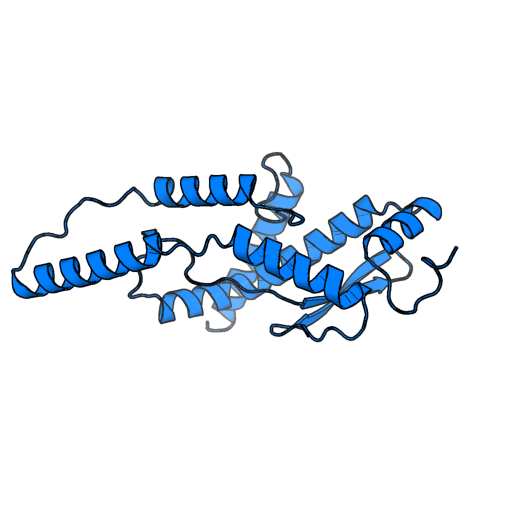-15.969 11.085 1.00 53.91 200 GLY A N 1
ATOM 1589 C CA . GLY A 1 200 ? -15.574 -14.819 11.762 1.00 53.91 200 GLY A CA 1
ATOM 1590 C C . GLY A 1 200 ? -16.410 -14.189 12.876 1.00 53.91 200 GLY A C 1
ATOM 1591 O O . GLY A 1 200 ? -17.595 -14.552 13.052 1.00 53.91 200 GLY A O 1
#

Sequence (200 aa):
EKEHAGIKRPLSSVRRWLDDHGHSSKQVWADIESLVVKTLIAAQPSIAHTYRLLTSRLSEEDGSSCFELLGLDVMLDESLKPWLLEVNHSPSFLCESALDTNLKTALLHDTLSLVSISSRHKSMFKRQDLNESANRLYGGQPSKGWASKGKVLSLRLRHEETHMGRYKLVYPPHQTDWDRTDEYERCASASRTAFEEGGG

Organism: Hemiselmis andersenii (NCBI:txid464988)